Protein AF-A0A821U4R0-F1 (afdb_monomer_lite)

Structure (mmCIF, N/CA/C/O backbone):
data_AF-A0A821U4R0-F1
#
_entry.id   AF-A0A821U4R0-F1
#
loop_
_atom_site.group_PDB
_atom_site.id
_atom_site.type_symbol
_atom_site.label_atom_id
_atom_site.label_alt_id
_atom_site.label_comp_id
_atom_site.label_asym_id
_atom_site.label_entity_id
_atom_site.label_seq_id
_atom_site.pdbx_PDB_ins_code
_atom_site.Cartn_x
_atom_site.Cartn_y
_atom_site.Cartn_z
_atom_site.occupancy
_atom_site.B_iso_or_equiv
_atom_site.auth_seq_id
_atom_site.auth_comp_id
_atom_site.auth_asym_id
_atom_site.auth_atom_id
_atom_site.pdbx_PDB_model_num
ATOM 1 N N . MET A 1 1 ? -0.093 18.524 -0.161 1.00 27.97 1 MET A N 1
ATOM 2 C CA . MET A 1 1 ? 1.389 18.577 -0.255 1.00 27.97 1 MET A CA 1
ATOM 3 C C . MET A 1 1 ? 2.030 18.134 1.080 1.00 27.97 1 MET A C 1
ATOM 5 O O . MET A 1 1 ? 2.666 18.945 1.733 1.00 27.97 1 MET A O 1
ATOM 9 N N . TRP A 1 2 ? 1.788 16.899 1.564 1.00 23.83 2 TRP A N 1
ATOM 10 C CA . TRP A 1 2 ? 1.791 16.622 3.026 1.00 23.83 2 TRP A CA 1
ATOM 11 C C . TRP A 1 2 ? 2.506 15.341 3.538 1.00 23.83 2 TRP A C 1
ATOM 13 O O . TRP A 1 2 ? 2.256 14.947 4.667 1.00 23.83 2 TRP A O 1
ATOM 23 N N . CYS A 1 3 ? 3.444 14.715 2.808 1.00 27.73 3 CYS A N 1
ATOM 24 C CA . CYS A 1 3 ? 4.262 13.619 3.398 1.00 27.73 3 CYS A CA 1
ATOM 25 C C . CYS A 1 3 ? 5.789 13.731 3.212 1.00 27.73 3 CYS A C 1
ATOM 27 O O . CYS A 1 3 ? 6.510 12.879 3.703 1.00 27.73 3 CYS A O 1
ATOM 29 N N . ILE A 1 4 ? 6.304 14.790 2.572 1.00 31.86 4 ILE A N 1
ATOM 30 C CA . ILE A 1 4 ? 7.760 15.081 2.546 1.00 31.86 4 ILE A CA 1
ATOM 31 C C . ILE A 1 4 ? 8.076 16.409 3.264 1.00 31.86 4 ILE A C 1
ATOM 33 O O . ILE A 1 4 ? 9.134 16.551 3.866 1.00 31.86 4 ILE A O 1
ATOM 37 N N . ALA A 1 5 ? 7.123 17.350 3.324 1.00 27.89 5 ALA A N 1
ATOM 38 C CA . ALA A 1 5 ? 7.274 18.586 4.098 1.00 27.89 5 ALA A CA 1
ATOM 39 C C . ALA A 1 5 ? 7.180 18.379 5.625 1.00 27.89 5 ALA A C 1
ATOM 41 O O . ALA A 1 5 ? 7.797 19.136 6.369 1.00 27.89 5 ALA A O 1
ATOM 42 N N . ALA A 1 6 ? 6.487 17.333 6.097 1.00 31.88 6 ALA A N 1
ATOM 43 C CA . ALA A 1 6 ? 6.317 17.067 7.531 1.00 31.88 6 ALA A CA 1
ATOM 44 C C . ALA A 1 6 ? 7.640 16.736 8.252 1.00 31.88 6 ALA A C 1
ATOM 46 O O . ALA A 1 6 ? 7.778 17.054 9.427 1.00 31.88 6 ALA A O 1
ATOM 47 N N . ASN A 1 7 ? 8.645 16.199 7.545 1.00 35.38 7 ASN A N 1
ATOM 48 C CA . ASN A 1 7 ? 9.973 15.976 8.129 1.00 35.38 7 ASN A CA 1
ATOM 49 C C . ASN A 1 7 ? 10.820 17.254 8.229 1.00 35.38 7 ASN A C 1
ATOM 51 O O . ASN A 1 7 ? 11.727 17.299 9.047 1.00 35.38 7 ASN A O 1
ATOM 55 N N . ARG A 1 8 ? 10.529 18.314 7.461 1.00 28.69 8 ARG A N 1
ATOM 56 C CA . ARG A 1 8 ? 11.249 19.598 7.573 1.00 28.69 8 ARG A CA 1
ATOM 57 C C . ARG A 1 8 ? 10.547 20.604 8.483 1.00 28.69 8 ARG A C 1
ATOM 59 O O . ARG A 1 8 ? 11.231 21.330 9.196 1.00 28.69 8 ARG A O 1
ATOM 66 N N . SER A 1 9 ? 9.213 20.649 8.490 1.00 31.11 9 SER A N 1
ATOM 67 C CA . SER A 1 9 ? 8.454 21.651 9.254 1.00 31.11 9 SER A CA 1
ATOM 68 C C . SER A 1 9 ? 8.270 21.302 10.733 1.00 31.11 9 SER A C 1
ATOM 70 O O . SER A 1 9 ? 8.152 22.204 11.551 1.00 31.11 9 SER A O 1
ATOM 72 N N . VAL A 1 10 ? 8.256 20.016 11.102 1.00 33.75 10 VAL A N 1
ATOM 73 C CA . VAL A 1 10 ? 8.142 19.606 12.516 1.00 33.75 10 VAL A CA 1
ATOM 74 C C . VAL A 1 10 ? 9.463 19.823 13.260 1.00 33.75 10 VAL A C 1
ATOM 76 O O . VAL A 1 10 ? 9.441 20.276 14.399 1.00 33.75 10 VAL A O 1
ATOM 79 N N . LEU A 1 11 ? 10.607 19.606 12.600 1.00 30.86 11 LEU A N 1
ATOM 80 C CA . LEU A 1 11 ? 11.927 19.901 13.171 1.00 30.86 11 LEU A CA 1
ATOM 81 C C . LEU A 1 11 ? 12.181 21.411 13.313 1.00 30.86 11 LEU A C 1
ATOM 83 O O . LEU A 1 11 ? 12.720 21.838 14.322 1.00 30.86 11 LEU A O 1
ATOM 87 N N . THR A 1 12 ? 11.711 22.239 12.374 1.00 31.64 12 THR A N 1
ATOM 88 C CA . THR A 1 12 ? 11.833 23.708 12.495 1.00 31.64 12 THR A CA 1
ATOM 89 C C . THR A 1 12 ? 10.820 24.338 13.456 1.00 31.64 12 THR A C 1
ATOM 91 O O . THR A 1 12 ? 11.101 25.395 14.012 1.00 31.64 12 THR A O 1
ATOM 94 N N . ALA A 1 13 ? 9.668 23.703 13.702 1.00 30.75 13 ALA A N 1
ATOM 95 C CA . ALA A 1 13 ? 8.686 24.179 14.683 1.00 30.75 13 ALA A CA 1
ATOM 96 C C . ALA A 1 13 ? 9.021 23.781 16.135 1.00 30.75 13 ALA A C 1
ATOM 98 O O . ALA A 1 13 ? 8.555 24.442 17.061 1.00 30.75 13 ALA A O 1
ATOM 99 N N . LEU A 1 14 ? 9.836 22.739 16.341 1.00 31.73 14 LEU A N 1
ATOM 100 C CA . LEU A 1 14 ? 10.369 22.364 17.659 1.00 31.73 14 LEU A CA 1
ATOM 101 C C . LEU A 1 14 ? 11.577 23.218 18.085 1.00 31.73 14 LEU A C 1
ATOM 103 O O . LEU A 1 14 ? 11.810 23.360 19.279 1.00 31.73 14 LEU A O 1
ATOM 107 N N . ASP A 1 15 ? 12.274 23.851 17.137 1.00 33.28 15 ASP A N 1
ATOM 108 C CA . ASP A 1 15 ? 13.405 24.756 17.408 1.00 33.28 15 ASP A CA 1
ATOM 109 C C . ASP A 1 15 ? 12.993 26.203 17.749 1.00 33.28 15 ASP A C 1
ATOM 111 O O . ASP A 1 15 ? 13.838 27.014 18.126 1.00 33.28 15 ASP A O 1
ATOM 115 N N . GLN A 1 16 ? 11.710 26.567 17.625 1.00 34.09 16 GLN A N 1
ATOM 116 C CA . GLN A 1 16 ? 11.272 27.968 17.750 1.00 34.09 16 GLN A CA 1
ATOM 117 C C . GLN A 1 16 ? 10.480 28.322 19.011 1.00 34.09 16 GLN A C 1
ATOM 119 O O . GLN A 1 16 ? 10.033 29.459 19.118 1.00 34.09 16 GLN A O 1
ATOM 124 N N . ASN A 1 17 ? 10.330 27.433 19.994 1.00 38.03 17 ASN A N 1
ATOM 125 C CA . ASN A 1 17 ? 9.672 27.808 21.250 1.00 38.03 17 ASN A CA 1
ATOM 126 C C . ASN A 1 17 ? 10.192 27.016 22.452 1.00 38.03 17 ASN A C 1
ATOM 128 O O . ASN A 1 17 ? 9.530 26.098 22.913 1.00 38.03 17 ASN A O 1
ATOM 132 N N . THR A 1 18 ? 11.334 27.441 22.994 1.00 30.92 18 THR A N 1
ATOM 133 C CA . THR A 1 18 ? 11.578 27.492 24.447 1.00 30.92 18 THR A CA 1
ATOM 134 C C . THR A 1 18 ? 12.843 28.305 24.703 1.00 30.92 18 THR A C 1
ATOM 136 O O . THR A 1 18 ? 13.957 27.818 24.549 1.00 30.92 18 THR A O 1
ATOM 139 N N . THR A 1 19 ? 12.682 29.558 25.116 1.00 35.16 19 THR A N 1
ATOM 140 C CA . THR A 1 19 ? 13.719 30.294 25.844 1.00 35.16 19 THR A CA 1
ATOM 141 C C . THR A 1 19 ? 13.865 29.680 27.237 1.00 35.16 19 THR A C 1
ATOM 143 O O . THR A 1 19 ? 13.024 29.925 28.100 1.00 35.16 19 THR A O 1
ATOM 146 N N . LEU A 1 20 ? 14.915 28.887 27.452 1.00 30.55 20 LEU A N 1
ATOM 147 C CA . LEU A 1 20 ? 15.422 28.457 28.762 1.00 30.55 20 LEU A CA 1
ATOM 148 C C . LEU A 1 20 ? 16.967 28.542 28.744 1.00 30.55 20 LEU A C 1
ATOM 150 O O . LEU A 1 20 ? 17.551 28.539 27.661 1.00 30.55 20 LEU A O 1
ATOM 154 N N . PRO A 1 21 ? 17.617 28.736 29.907 1.00 29.64 21 PRO A N 1
ATOM 155 C CA . PRO A 1 21 ? 18.818 29.553 30.030 1.00 29.64 21 PRO A CA 1
ATOM 156 C C . PRO A 1 21 ? 20.121 28.860 29.628 1.00 29.64 21 PRO A C 1
ATOM 158 O O . PRO A 1 21 ? 20.287 27.651 29.762 1.00 29.64 21 PRO A O 1
ATOM 161 N N . ASP A 1 22 ? 21.056 29.709 29.202 1.00 32.31 22 ASP A N 1
ATOM 162 C CA . ASP A 1 22 ? 22.433 29.430 28.812 1.00 32.31 22 ASP A CA 1
ATOM 163 C C . ASP A 1 22 ? 23.228 28.679 29.888 1.00 32.31 22 ASP A C 1
ATOM 165 O O . ASP A 1 22 ? 23.869 29.303 30.721 1.00 32.31 22 ASP A O 1
ATOM 169 N N . HIS A 1 23 ? 23.270 27.352 29.837 1.00 31.41 23 HIS A N 1
ATOM 170 C CA . HIS A 1 23 ? 24.444 26.584 30.251 1.00 31.41 23 HIS A CA 1
ATOM 171 C C . HIS A 1 23 ? 24.405 25.225 29.549 1.00 31.41 23 HIS A C 1
ATOM 173 O O . HIS A 1 23 ? 23.591 24.386 29.898 1.00 31.41 23 HIS A O 1
ATOM 179 N N . GLU A 1 24 ? 25.294 25.079 28.556 1.00 29.94 24 GLU A N 1
ATOM 180 C CA . GLU A 1 24 ? 25.674 23.877 27.775 1.00 29.94 24 GLU A CA 1
ATOM 181 C C . GLU A 1 24 ? 25.579 24.083 26.250 1.00 29.94 24 GLU A C 1
ATOM 183 O O . GLU A 1 24 ? 24.975 23.314 25.507 1.00 29.94 24 GLU A O 1
ATOM 188 N N . ARG A 1 25 ? 26.273 25.110 25.733 1.00 29.91 25 ARG A N 1
ATOM 189 C CA . ARG A 1 25 ? 26.724 25.102 24.331 1.00 29.91 25 ARG A CA 1
ATOM 190 C C . ARG A 1 25 ? 27.924 24.161 24.200 1.00 29.91 25 ARG A C 1
ATOM 192 O O . ARG A 1 25 ? 29.070 24.592 24.292 1.00 29.91 25 ARG A O 1
ATOM 199 N N . SER A 1 26 ? 27.654 22.878 23.981 1.00 29.73 26 SER A N 1
ATOM 200 C CA . SER A 1 26 ? 28.611 21.951 23.372 1.00 29.73 26 SER A CA 1
ATOM 201 C C . SER A 1 26 ? 28.404 21.971 21.855 1.00 29.73 26 SER A C 1
ATOM 203 O O . SER A 1 26 ? 27.305 21.729 21.363 1.00 29.73 26 SER A O 1
ATOM 205 N N . ASN A 1 27 ? 29.461 22.321 21.126 1.00 29.89 27 ASN A N 1
ATOM 206 C CA . ASN A 1 27 ? 29.496 22.505 19.677 1.00 29.89 27 ASN A CA 1
ATOM 207 C C . ASN A 1 27 ? 28.887 21.328 18.893 1.00 29.89 27 ASN A C 1
ATOM 209 O O . ASN A 1 27 ? 29.427 20.225 18.900 1.00 29.89 27 ASN A O 1
ATOM 213 N N . CYS A 1 28 ? 27.839 21.600 18.116 1.00 24.67 28 CYS A N 1
ATOM 214 C CA . CYS A 1 28 ? 27.432 20.787 16.971 1.00 24.67 28 CYS A CA 1
ATOM 215 C C . CYS A 1 28 ? 27.221 21.714 15.771 1.00 24.67 28 CYS A C 1
ATOM 217 O O . CYS A 1 28 ? 26.110 22.120 15.446 1.00 24.67 28 CYS A O 1
ATOM 219 N N . THR A 1 29 ? 28.315 22.090 15.112 1.00 26.91 29 THR A N 1
ATOM 220 C CA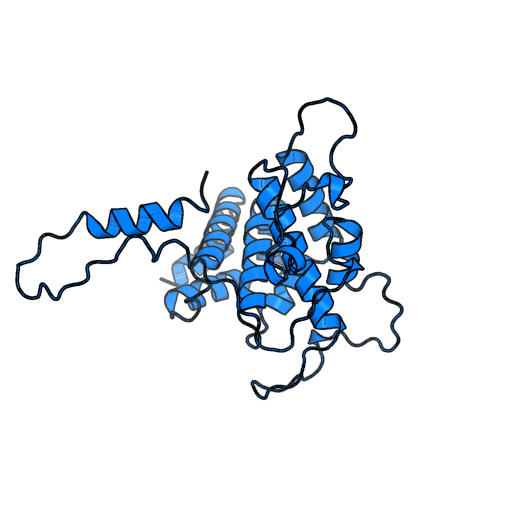 . THR A 1 29 ? 28.256 22.617 13.747 1.00 26.91 29 THR A CA 1
ATOM 221 C C . THR A 1 29 ? 28.014 21.442 12.804 1.00 26.91 29 THR A C 1
ATOM 223 O O . THR A 1 29 ? 28.964 20.785 12.382 1.00 26.91 29 THR A O 1
ATOM 226 N N . ALA A 1 30 ? 26.747 21.158 12.499 1.00 27.94 30 ALA A N 1
ATOM 227 C CA . ALA A 1 30 ? 26.387 20.273 11.400 1.00 27.94 30 ALA A CA 1
ATOM 228 C C . ALA A 1 30 ? 26.778 20.966 10.087 1.00 27.94 30 ALA A C 1
ATOM 230 O O . ALA A 1 30 ? 26.160 21.943 9.660 1.00 27.94 30 ALA A O 1
ATOM 231 N N . THR A 1 31 ? 27.869 20.509 9.477 1.00 24.55 31 THR A N 1
ATOM 232 C CA . THR A 1 31 ? 28.236 20.900 8.118 1.00 24.55 31 THR A CA 1
ATOM 233 C C . THR A 1 31 ? 27.177 20.393 7.146 1.00 24.55 31 THR A C 1
ATOM 235 O O . THR A 1 31 ? 26.660 19.291 7.298 1.00 24.55 31 THR A O 1
ATOM 238 N N . THR A 1 32 ? 26.894 21.179 6.113 1.00 29.56 32 THR A N 1
ATOM 239 C CA . THR A 1 32 ? 25.928 20.973 5.017 1.00 29.56 32 THR A CA 1
ATOM 240 C C . THR A 1 32 ? 26.040 19.655 4.226 1.00 29.56 32 THR A C 1
ATOM 242 O O . THR A 1 32 ? 25.299 19.467 3.267 1.00 29.56 32 THR A O 1
ATOM 245 N N . ASN A 1 33 ? 26.903 18.724 4.638 1.00 26.83 33 ASN A N 1
ATOM 246 C CA . ASN A 1 33 ? 27.105 17.410 4.027 1.00 26.83 33 ASN A CA 1
ATOM 247 C C . ASN A 1 33 ? 26.229 16.291 4.630 1.00 26.83 33 ASN A C 1
ATOM 249 O O . ASN A 1 33 ? 26.243 15.178 4.113 1.00 26.83 33 ASN A O 1
ATOM 253 N N . ASP A 1 34 ? 25.443 16.557 5.680 1.00 28.88 34 ASP A N 1
ATOM 254 C CA . ASP A 1 34 ? 24.590 15.536 6.322 1.00 28.88 34 ASP A CA 1
ATOM 255 C C . ASP A 1 34 ? 23.180 15.400 5.704 1.00 28.88 34 ASP A C 1
ATOM 257 O O . ASP A 1 34 ? 22.358 14.625 6.185 1.00 28.88 34 ASP A O 1
ATOM 261 N N . ILE A 1 35 ? 22.890 16.116 4.608 1.00 31.53 35 ILE A N 1
ATOM 262 C CA . ILE A 1 35 ? 21.579 16.093 3.923 1.00 31.53 35 ILE A CA 1
ATOM 263 C C . ILE A 1 35 ? 21.491 14.987 2.846 1.00 31.53 35 ILE A C 1
ATOM 265 O O . ILE A 1 35 ? 20.388 14.599 2.466 1.00 31.53 35 ILE A O 1
ATOM 269 N N . ASP A 1 36 ? 22.618 14.409 2.416 1.00 29.88 36 ASP A N 1
ATOM 270 C CA . ASP A 1 36 ? 22.658 13.336 1.401 1.00 29.88 36 ASP A CA 1
ATOM 271 C C . ASP A 1 36 ? 22.508 11.915 1.968 1.00 29.88 36 ASP A C 1
ATOM 273 O O . ASP A 1 36 ? 22.463 10.936 1.223 1.00 29.88 36 ASP A O 1
ATOM 277 N N . LYS A 1 37 ? 22.358 11.776 3.286 1.00 29.78 37 LYS A N 1
ATOM 278 C CA . LYS A 1 37 ? 21.992 10.507 3.919 1.00 29.78 37 LYS A CA 1
ATOM 279 C C . LYS A 1 37 ? 20.484 10.469 4.143 1.00 29.78 37 LYS A C 1
ATOM 281 O O . LYS A 1 37 ? 20.010 10.465 5.273 1.00 29.78 37 LYS A O 1
ATOM 286 N N . MET A 1 38 ? 19.703 10.397 3.062 1.00 28.39 38 MET A N 1
ATOM 287 C CA . MET A 1 38 ? 18.530 9.529 3.180 1.00 28.39 38 MET A CA 1
ATOM 288 C C . MET A 1 38 ? 19.096 8.168 3.558 1.00 28.39 38 MET A C 1
ATOM 290 O O . MET A 1 38 ? 19.995 7.698 2.863 1.00 28.39 38 MET A O 1
ATOM 294 N N . ASP A 1 39 ? 18.631 7.586 4.660 1.00 30.83 39 ASP A N 1
ATOM 295 C CA . ASP A 1 39 ? 18.888 6.190 4.987 1.00 30.83 39 ASP A CA 1
ATOM 296 C C . ASP A 1 39 ? 18.430 5.351 3.788 1.00 30.83 39 ASP A C 1
ATOM 298 O O . ASP A 1 39 ? 17.272 4.945 3.671 1.00 30.83 39 ASP A O 1
ATOM 302 N N . ILE A 1 40 ? 19.341 5.157 2.829 1.00 34.56 40 ILE A N 1
ATOM 303 C CA . ILE A 1 40 ? 19.265 4.108 1.834 1.00 34.56 40 ILE A CA 1
ATOM 304 C C . ILE A 1 40 ? 19.069 2.888 2.703 1.00 34.56 40 ILE A C 1
ATOM 306 O O . ILE A 1 40 ? 19.936 2.585 3.523 1.00 34.56 40 ILE A O 1
ATOM 310 N N . ILE A 1 41 ? 17.905 2.254 2.589 1.00 35.72 41 ILE A N 1
ATOM 311 C CA . ILE A 1 41 ? 17.642 0.991 3.257 1.00 35.72 41 ILE A CA 1
ATOM 312 C C . ILE A 1 41 ? 18.763 0.061 2.786 1.00 35.72 41 ILE A C 1
ATOM 314 O O . ILE A 1 41 ? 18.712 -0.469 1.678 1.00 35.72 41 ILE A O 1
ATOM 318 N N . GLN A 1 42 ? 19.829 -0.064 3.580 1.00 33.06 42 GLN A N 1
ATOM 319 C CA . GLN A 1 42 ? 20.886 -1.027 3.347 1.00 33.06 42 GLN A CA 1
ATOM 320 C C . GLN A 1 42 ? 20.262 -2.354 3.728 1.00 33.06 42 GLN A C 1
ATOM 322 O O . GLN A 1 42 ? 20.259 -2.769 4.886 1.00 33.06 42 GLN A O 1
ATOM 327 N N . PHE A 1 43 ? 19.616 -2.973 2.745 1.00 44.50 43 PHE A N 1
ATOM 328 C CA . PHE A 1 43 ? 19.151 -4.332 2.879 1.00 44.50 43 PHE A CA 1
ATOM 329 C C . PHE A 1 43 ? 20.393 -5.188 3.122 1.00 44.50 43 PHE A C 1
ATOM 331 O O . PHE A 1 43 ? 21.238 -5.312 2.237 1.00 44.50 43 PHE A O 1
ATOM 338 N N . ALA A 1 44 ? 20.533 -5.701 4.347 1.00 39.28 44 ALA A N 1
ATOM 339 C CA . ALA A 1 44 ? 21.616 -6.601 4.718 1.00 39.28 44 ALA A CA 1
ATOM 340 C C . ALA A 1 44 ? 21.740 -7.740 3.691 1.00 39.28 44 ALA A C 1
ATOM 342 O O . ALA A 1 44 ? 20.733 -8.160 3.109 1.00 39.28 44 ALA A O 1
ATOM 343 N N . ASP A 1 45 ? 22.972 -8.210 3.479 1.00 41.78 45 ASP A N 1
ATOM 344 C CA . ASP A 1 45 ? 23.349 -9.265 2.534 1.00 41.78 45 ASP A CA 1
ATOM 345 C C . ASP A 1 45 ? 22.275 -10.367 2.441 1.00 41.78 45 ASP A C 1
ATOM 347 O O . ASP A 1 45 ? 22.066 -11.137 3.378 1.00 41.78 45 ASP A O 1
ATOM 351 N N . GLY A 1 46 ? 21.539 -10.414 1.322 1.00 49.91 46 GLY A N 1
ATOM 352 C CA . GLY A 1 46 ? 20.492 -11.422 1.098 1.00 49.91 46 GLY A CA 1
ATOM 353 C C . GLY A 1 46 ? 19.220 -10.946 0.395 1.00 49.91 46 GLY A C 1
ATOM 354 O O . GLY A 1 46 ? 18.394 -11.779 0.023 1.00 49.91 46 GLY A O 1
ATOM 355 N N . TRP A 1 47 ? 19.046 -9.643 0.166 1.00 61.69 47 TRP A N 1
ATOM 356 C CA . TRP A 1 47 ? 17.915 -9.131 -0.614 1.00 61.69 47 TRP A CA 1
ATOM 357 C C . TRP A 1 47 ? 18.298 -8.973 -2.078 1.00 61.69 47 TRP A C 1
ATOM 359 O O . TRP A 1 47 ? 19.123 -8.138 -2.443 1.00 61.69 47 TRP A O 1
ATOM 369 N N . TYR A 1 48 ? 17.681 -9.778 -2.929 1.00 71.50 48 TYR A N 1
ATOM 370 C CA . TYR A 1 48 ? 17.850 -9.729 -4.372 1.00 71.50 48 TYR A CA 1
ATOM 371 C C . TYR A 1 48 ? 16.543 -9.266 -5.007 1.00 71.50 48 TYR A C 1
ATOM 373 O O . TYR A 1 48 ? 15.468 -9.743 -4.643 1.00 71.50 48 TYR A O 1
ATOM 381 N N . SER A 1 49 ? 16.649 -8.315 -5.933 1.00 81.44 49 SER A N 1
ATOM 382 C CA . SER A 1 49 ? 15.524 -7.916 -6.772 1.00 81.44 49 SER A CA 1
ATOM 383 C C . SER A 1 49 ? 15.306 -8.917 -7.898 1.00 81.44 49 SER A C 1
ATOM 385 O O . SER A 1 49 ? 16.256 -9.481 -8.454 1.00 81.44 49 SER A O 1
ATOM 387 N N . TYR A 1 50 ? 14.050 -9.103 -8.283 1.00 85.06 50 TYR A N 1
ATOM 388 C CA . TYR A 1 50 ? 13.691 -9.970 -9.394 1.00 85.06 50 TYR A CA 1
ATOM 389 C C . TYR A 1 50 ? 13.525 -9.145 -10.677 1.00 85.06 50 TYR A C 1
ATOM 391 O O . TYR A 1 50 ? 12.786 -8.160 -10.689 1.00 85.06 50 TYR A O 1
ATOM 399 N N . PRO A 1 51 ? 14.189 -9.512 -11.793 1.00 86.94 51 PRO A N 1
ATOM 400 C CA . PRO A 1 51 ? 14.092 -8.758 -13.044 1.00 86.94 51 PRO A CA 1
ATOM 401 C C . PRO A 1 51 ? 12.669 -8.554 -13.555 1.00 86.94 51 PRO A C 1
ATOM 403 O O . PRO A 1 51 ? 12.378 -7.497 -14.104 1.00 86.94 51 PRO A O 1
ATOM 406 N N . ASP A 1 52 ? 11.797 -9.536 -13.354 1.00 88.81 52 ASP A N 1
ATOM 407 C CA . ASP A 1 52 ? 10.402 -9.482 -13.775 1.00 88.81 52 ASP A CA 1
ATOM 408 C C . ASP A 1 52 ? 9.524 -8.616 -12.859 1.00 88.81 52 ASP A C 1
ATOM 410 O O . ASP A 1 52 ? 8.478 -8.147 -13.294 1.00 88.81 52 ASP A O 1
ATOM 414 N N . LEU A 1 53 ? 9.959 -8.348 -11.623 1.00 91.12 53 LEU A N 1
ATOM 415 C CA . LEU A 1 53 ? 9.261 -7.463 -10.686 1.00 91.12 53 LEU A CA 1
ATOM 416 C C . LEU A 1 53 ? 9.761 -6.016 -10.730 1.00 91.12 53 LEU A C 1
ATOM 418 O O . LEU A 1 53 ? 9.151 -5.157 -10.101 1.00 91.12 53 LEU A O 1
ATOM 422 N N . ASN A 1 54 ? 10.790 -5.712 -11.525 1.00 93.31 54 ASN A N 1
ATOM 423 C CA . ASN A 1 54 ? 11.274 -4.352 -11.778 1.00 93.31 54 ASN A CA 1
ATOM 424 C C . ASN A 1 54 ? 10.328 -3.563 -12.710 1.00 93.31 54 ASN A C 1
ATOM 426 O O . ASN A 1 54 ? 10.674 -3.195 -13.837 1.00 93.31 54 ASN A O 1
ATOM 430 N N . THR A 1 55 ? 9.094 -3.365 -12.257 1.00 95.19 55 THR A N 1
ATOM 431 C CA . THR A 1 55 ? 7.974 -2.851 -13.046 1.00 95.19 55 THR A CA 1
ATOM 432 C C . THR A 1 55 ?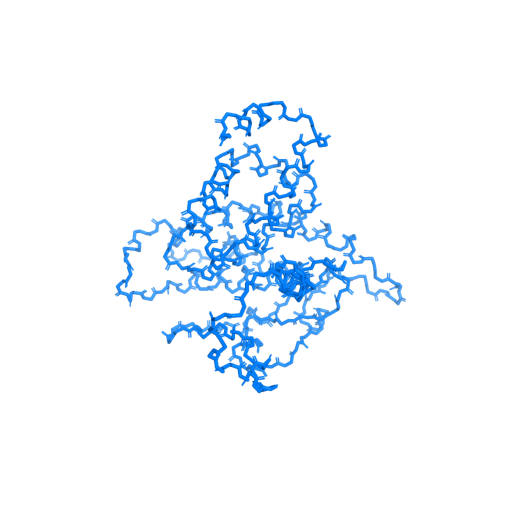 6.935 -2.174 -12.147 1.00 95.19 55 THR A C 1
ATOM 434 O O . THR A 1 55 ? 6.912 -2.365 -10.931 1.00 95.19 55 THR A O 1
ATOM 437 N N . PHE A 1 56 ? 6.053 -1.393 -12.768 1.00 97.00 56 PHE A N 1
ATOM 438 C CA . PHE A 1 56 ? 4.806 -0.894 -12.198 1.00 97.00 56 PHE A CA 1
ATOM 439 C C . PHE A 1 56 ? 3.565 -1.528 -12.854 1.00 97.00 56 PHE A C 1
ATOM 441 O O . PHE A 1 56 ? 2.471 -0.976 -12.744 1.00 97.00 56 PHE A O 1
ATOM 448 N N . ASP A 1 57 ? 3.703 -2.681 -13.518 1.00 96.31 57 ASP A N 1
ATOM 449 C CA . ASP A 1 57 ? 2.563 -3.507 -13.930 1.00 96.31 57 ASP A CA 1
ATOM 450 C C . ASP A 1 57 ? 1.780 -3.952 -12.687 1.00 96.31 57 ASP A C 1
ATOM 452 O O . ASP A 1 57 ? 2.133 -4.905 -11.988 1.00 96.31 57 ASP A O 1
ATOM 456 N N . SER A 1 58 ? 0.705 -3.226 -12.382 1.00 95.94 58 SER A N 1
ATOM 457 C CA . SER A 1 58 ? -0.066 -3.461 -11.166 1.00 95.94 58 SER A CA 1
ATOM 458 C C . SER A 1 58 ? -0.708 -4.843 -11.133 1.00 95.94 58 SER A C 1
ATOM 460 O O . SER A 1 58 ? -0.918 -5.366 -10.044 1.00 95.94 58 SER A O 1
ATOM 462 N N . ASP A 1 59 ? -1.016 -5.441 -12.285 1.00 95.38 59 ASP A N 1
ATOM 463 C CA . ASP A 1 59 ? -1.692 -6.736 -12.328 1.00 95.38 59 ASP A CA 1
ATOM 464 C C . ASP A 1 59 ? -0.696 -7.857 -11.997 1.00 95.38 59 ASP A C 1
ATOM 466 O O . ASP A 1 59 ? -1.004 -8.732 -11.182 1.00 95.38 59 ASP A O 1
ATOM 470 N N . LEU A 1 60 ? 0.534 -7.771 -12.520 1.00 94.38 60 LEU A N 1
ATOM 471 C CA . LEU A 1 60 ? 1.636 -8.659 -12.135 1.00 94.38 60 LEU A CA 1
ATOM 472 C C . LEU A 1 60 ? 1.996 -8.516 -10.651 1.00 94.38 60 LEU A C 1
ATOM 474 O O . LEU A 1 60 ? 2.165 -9.521 -9.951 1.00 94.38 60 LEU A O 1
ATOM 478 N N . LEU A 1 61 ? 2.109 -7.282 -10.153 1.00 95.50 61 LEU A N 1
ATOM 479 C CA . LEU A 1 61 ? 2.464 -7.035 -8.755 1.00 95.50 61 LEU A CA 1
ATOM 480 C C . LEU A 1 61 ? 1.365 -7.534 -7.806 1.00 95.50 61 LEU A C 1
ATOM 482 O O . LEU A 1 61 ? 1.666 -8.177 -6.801 1.00 95.50 61 LEU A O 1
ATOM 486 N N . LEU A 1 62 ? 0.088 -7.316 -8.137 1.00 95.38 62 LEU A N 1
ATOM 487 C CA . LEU A 1 62 ? -1.039 -7.844 -7.363 1.00 95.38 62 LEU A CA 1
ATOM 488 C C . LEU A 1 62 ? -1.087 -9.372 -7.393 1.00 95.38 62 LEU A C 1
ATOM 490 O O . LEU A 1 62 ? -1.292 -9.995 -6.348 1.00 95.38 62 LEU A O 1
ATOM 494 N N . ALA A 1 63 ? -0.876 -9.988 -8.557 1.00 91.81 63 ALA A N 1
ATOM 495 C CA . ALA A 1 63 ? -0.812 -11.441 -8.685 1.00 91.81 63 ALA A CA 1
ATOM 496 C C . ALA A 1 63 ? 0.329 -12.026 -7.843 1.00 91.81 63 ALA A C 1
ATOM 498 O O . ALA A 1 63 ? 0.123 -12.998 -7.118 1.00 91.81 63 ALA A O 1
ATOM 499 N N . THR A 1 64 ? 1.498 -11.382 -7.857 1.00 91.38 64 THR A N 1
ATOM 500 C CA . THR A 1 64 ? 2.660 -11.779 -7.052 1.00 91.38 64 THR A CA 1
ATOM 501 C C . THR A 1 64 ? 2.388 -11.627 -5.558 1.00 91.38 64 THR A C 1
ATOM 503 O O . THR A 1 64 ? 2.623 -12.563 -4.798 1.00 91.38 64 THR A O 1
ATOM 506 N N . LEU A 1 65 ? 1.835 -10.489 -5.127 1.00 91.31 65 LEU A N 1
ATOM 507 C CA . LEU A 1 65 ? 1.512 -10.232 -3.722 1.00 91.31 65 LEU A CA 1
ATOM 508 C C . LEU A 1 65 ? 0.474 -11.229 -3.188 1.00 91.31 65 LEU A C 1
ATOM 510 O O . LEU A 1 65 ? 0.615 -11.738 -2.080 1.00 91.31 65 LEU A O 1
ATOM 514 N N . THR A 1 66 ? -0.546 -11.547 -3.984 1.00 88.62 66 THR A N 1
ATOM 515 C CA . THR A 1 66 ? -1.647 -12.448 -3.593 1.00 88.62 66 THR A CA 1
ATOM 516 C C . THR A 1 66 ? -1.398 -13.919 -3.928 1.00 88.62 66 THR A C 1
ATOM 518 O O . THR A 1 66 ? -2.243 -14.761 -3.629 1.00 88.62 66 THR A O 1
ATOM 521 N N . LEU A 1 67 ? -0.253 -14.239 -4.542 1.00 82.94 67 LEU A N 1
ATOM 522 C CA . LEU A 1 67 ? 0.094 -15.566 -5.066 1.00 82.94 67 LEU A CA 1
ATOM 523 C C . LEU A 1 67 ? -0.932 -16.127 -6.071 1.00 82.94 67 LEU A C 1
ATOM 525 O O . LEU A 1 67 ? -1.011 -17.340 -6.280 1.00 82.94 67 LEU A O 1
ATOM 529 N N . ARG A 1 68 ? -1.724 -15.266 -6.720 1.00 61.78 68 ARG A N 1
ATOM 530 C CA . ARG A 1 68 ? -2.655 -15.679 -7.777 1.00 61.78 68 ARG A CA 1
ATOM 531 C C . ARG A 1 68 ? -1.840 -16.070 -9.015 1.00 61.78 68 ARG A C 1
ATOM 533 O O . ARG A 1 68 ? -0.990 -15.312 -9.463 1.00 61.78 68 ARG A O 1
ATOM 540 N N . ASN A 1 69 ? -2.111 -17.253 -9.572 1.00 48.19 69 ASN A N 1
ATOM 541 C CA . ASN A 1 69 ? -1.464 -17.831 -10.767 1.00 48.19 69 ASN A CA 1
ATOM 542 C C . ASN A 1 69 ? -0.023 -18.356 -10.615 1.00 48.19 69 ASN A C 1
ATOM 544 O O . ASN A 1 69 ? 0.550 -18.829 -11.598 1.00 48.19 69 ASN A O 1
ATOM 548 N N . ILE A 1 70 ? 0.556 -18.375 -9.411 1.00 50.31 70 ILE A N 1
ATOM 549 C CA . ILE A 1 70 ? 1.804 -19.115 -9.178 1.00 50.31 70 ILE A CA 1
ATOM 550 C C . ILE A 1 70 ? 1.440 -20.601 -9.098 1.00 50.31 70 ILE A C 1
ATOM 552 O O . ILE A 1 70 ? 0.740 -21.010 -8.173 1.00 50.31 70 ILE A O 1
ATOM 556 N N . LYS A 1 71 ? 1.873 -21.415 -10.078 1.00 40.06 71 LYS A N 1
ATOM 557 C CA . LYS A 1 71 ? 1.684 -22.878 -10.036 1.00 40.06 71 LYS A CA 1
ATOM 558 C C . LYS A 1 71 ? 2.266 -23.393 -8.712 1.00 40.06 71 LYS A C 1
ATOM 560 O O . LYS A 1 71 ? 3.479 -23.292 -8.520 1.00 40.06 71 LYS A O 1
ATOM 565 N N . PRO A 1 72 ? 1.443 -23.923 -7.791 1.00 40.00 72 PRO A N 1
ATOM 566 C CA . PRO A 1 72 ? 1.918 -24.289 -6.472 1.00 40.00 72 PRO A CA 1
ATOM 567 C C . PRO A 1 72 ? 2.717 -25.583 -6.602 1.00 40.00 72 PRO A C 1
ATOM 569 O O . PRO A 1 72 ? 2.139 -26.661 -6.698 1.00 40.00 72 PRO A O 1
ATOM 572 N N . SER A 1 73 ? 4.049 -25.513 -6.589 1.00 38.28 73 SER A N 1
ATOM 573 C CA . SER A 1 73 ? 4.855 -26.728 -6.399 1.00 38.28 73 SER A CA 1
ATOM 574 C C . SER A 1 73 ? 4.811 -27.229 -4.949 1.00 38.28 73 SER A C 1
ATOM 576 O O . SER A 1 73 ? 5.264 -28.337 -4.684 1.00 38.28 73 SER A O 1
ATOM 578 N N . LYS A 1 74 ? 4.207 -26.463 -4.027 1.00 36.84 74 LYS A N 1
ATOM 579 C CA . LYS A 1 74 ? 3.632 -26.880 -2.737 1.00 36.84 74 LYS A CA 1
ATOM 580 C C . LYS A 1 74 ? 2.858 -25.691 -2.173 1.00 36.84 74 LYS A C 1
ATOM 582 O O . LYS A 1 74 ? 3.439 -24.640 -1.923 1.00 36.84 74 LYS A O 1
ATOM 587 N N . ALA A 1 75 ? 1.548 -25.839 -2.004 1.00 38.84 75 ALA A N 1
ATOM 588 C CA . ALA A 1 75 ? 0.711 -24.829 -1.372 1.00 38.84 75 ALA A CA 1
ATOM 589 C C . ALA A 1 75 ? 1.061 -24.731 0.118 1.00 38.84 75 ALA A C 1
ATOM 591 O O . ALA A 1 75 ? 0.547 -25.474 0.949 1.00 38.84 75 ALA A O 1
ATOM 592 N N . ILE A 1 76 ? 1.960 -23.812 0.447 1.00 42.19 76 ILE A N 1
ATOM 593 C CA . ILE A 1 76 ? 2.117 -23.283 1.792 1.00 42.19 76 ILE A CA 1
ATOM 594 C C . ILE A 1 76 ? 2.177 -21.772 1.606 1.00 42.19 76 ILE A C 1
ATOM 596 O O . ILE A 1 76 ? 3.028 -21.277 0.870 1.00 42.19 76 ILE A O 1
ATOM 600 N N . SER A 1 77 ? 1.257 -21.034 2.232 1.00 42.34 77 SER A N 1
ATOM 601 C CA . SER A 1 77 ? 1.453 -19.593 2.402 1.00 42.34 77 SER A CA 1
ATOM 602 C C . SER A 1 77 ? 2.824 -19.412 3.067 1.00 42.34 77 SER A C 1
ATOM 604 O O . SER A 1 77 ? 3.012 -19.966 4.154 1.00 42.34 77 SER A O 1
ATOM 606 N N . PRO A 1 78 ? 3.791 -18.698 2.463 1.00 48.25 78 PRO A N 1
ATOM 607 C CA . PRO A 1 78 ? 5.142 -18.588 3.019 1.00 48.25 78 PRO A CA 1
ATOM 608 C C . PRO A 1 78 ? 5.121 -18.078 4.462 1.00 48.25 78 PRO A C 1
ATOM 610 O O . PRO A 1 78 ? 5.897 -18.526 5.301 1.00 48.25 78 PRO A O 1
ATOM 613 N N . TRP A 1 79 ? 4.145 -17.224 4.774 1.00 45.66 79 TRP A N 1
ATOM 614 C CA . TRP A 1 79 ? 3.953 -16.609 6.083 1.00 45.66 79 TRP A CA 1
ATOM 615 C C . TRP A 1 79 ? 3.334 -17.550 7.131 1.00 45.66 79 TRP A C 1
ATOM 617 O O . TRP A 1 79 ? 3.447 -17.270 8.319 1.00 45.66 79 TRP A O 1
ATOM 627 N N . ASN A 1 80 ? 2.751 -18.689 6.722 1.00 41.03 80 ASN A N 1
ATOM 628 C CA . ASN A 1 80 ? 2.281 -19.757 7.622 1.00 41.03 80 ASN A CA 1
ATOM 629 C C . ASN A 1 80 ? 3.350 -20.811 7.944 1.00 41.03 80 ASN A C 1
ATOM 631 O O . ASN A 1 80 ? 3.091 -21.713 8.745 1.00 41.03 80 ASN A O 1
ATOM 635 N N . THR A 1 81 ? 4.551 -20.734 7.363 1.00 39.19 81 THR A N 1
ATOM 636 C CA . THR A 1 81 ? 5.650 -21.544 7.887 1.00 39.19 81 THR A CA 1
ATOM 637 C C . THR A 1 81 ? 6.161 -20.927 9.177 1.00 39.19 81 THR A C 1
ATOM 639 O O . THR A 1 81 ? 6.387 -19.721 9.265 1.00 39.19 81 THR A O 1
ATOM 642 N N . LYS A 1 82 ? 6.343 -21.776 10.192 1.00 37.84 82 LYS A N 1
ATOM 643 C CA . LYS A 1 82 ? 7.158 -21.514 11.381 1.00 37.84 82 LYS A CA 1
ATOM 644 C C . LYS A 1 82 ? 8.593 -21.150 10.955 1.00 37.84 82 LYS A C 1
ATOM 646 O O . LYS A 1 82 ? 9.512 -21.943 11.116 1.00 37.84 82 LYS A O 1
ATOM 651 N N . LEU A 1 83 ? 8.794 -19.965 10.390 1.00 37.69 83 LEU A N 1
ATOM 652 C CA . LEU A 1 83 ? 10.098 -19.341 10.209 1.00 37.69 83 LEU A CA 1
ATOM 653 C C . LEU A 1 83 ? 10.486 -18.792 11.580 1.00 37.69 83 LEU A C 1
ATOM 655 O O . LEU A 1 83 ? 10.266 -17.634 11.932 1.00 37.69 83 LEU A O 1
ATOM 659 N N . ALA A 1 84 ? 10.939 -19.705 12.425 1.00 33.91 84 ALA A N 1
ATOM 660 C CA . ALA A 1 84 ? 11.525 -19.335 13.685 1.00 33.91 84 ALA A CA 1
ATOM 661 C C . ALA A 1 84 ? 12.701 -18.378 13.422 1.00 33.91 84 ALA A C 1
ATOM 663 O O . ALA A 1 84 ? 13.640 -18.708 12.704 1.00 33.91 84 ALA A O 1
ATOM 664 N N . ASN A 1 85 ? 12.626 -17.252 14.123 1.00 39.22 85 ASN A N 1
ATOM 665 C CA . ASN A 1 85 ? 13.724 -16.547 14.767 1.00 39.22 85 ASN A CA 1
ATOM 666 C C . ASN A 1 85 ? 14.566 -15.476 14.033 1.00 39.22 85 ASN A C 1
ATOM 668 O O . ASN A 1 85 ? 14.753 -15.521 12.820 1.00 39.22 85 ASN A O 1
ATOM 672 N N . PRO A 1 86 ? 15.180 -14.567 14.831 1.00 38.19 86 PRO A N 1
ATOM 673 C CA . PRO A 1 86 ? 16.222 -13.600 14.449 1.00 38.19 86 PRO A CA 1
ATOM 674 C C . PRO A 1 86 ? 17.567 -14.231 14.017 1.00 38.19 86 PRO A C 1
ATOM 676 O O . PRO A 1 86 ? 18.604 -13.580 14.084 1.00 38.19 86 PRO A O 1
ATOM 679 N N . THR A 1 87 ? 17.595 -15.508 13.626 1.00 37.44 87 THR A N 1
ATOM 680 C CA . THR A 1 87 ? 18.811 -16.341 13.530 1.00 37.44 87 THR A CA 1
ATOM 681 C C . THR A 1 87 ? 19.357 -16.513 12.108 1.00 37.44 87 THR A C 1
ATOM 683 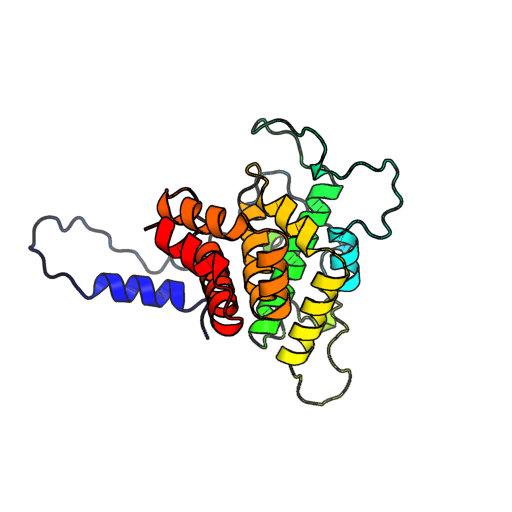O O . THR A 1 87 ? 19.998 -17.517 11.820 1.00 37.44 87 THR A O 1
ATOM 686 N N . GLY A 1 88 ? 19.119 -15.564 11.198 1.00 42.66 88 GLY A N 1
ATOM 687 C CA . GLY A 1 88 ? 19.789 -15.570 9.888 1.00 42.66 88 GLY A CA 1
ATOM 688 C C . GLY A 1 88 ? 19.360 -16.686 8.924 1.00 42.66 88 GLY A C 1
ATOM 689 O O . GLY A 1 88 ? 20.141 -17.069 8.057 1.00 42.66 88 GLY A O 1
ATOM 690 N N . LEU A 1 89 ? 18.135 -17.215 9.042 1.00 41.19 89 LEU A N 1
ATOM 691 C CA . LEU A 1 89 ? 17.560 -18.048 7.979 1.00 41.19 89 LEU A CA 1
ATOM 692 C C . LEU A 1 89 ? 17.050 -17.154 6.835 1.00 41.19 89 LEU A C 1
ATOM 694 O O . LEU A 1 89 ? 16.361 -16.167 7.108 1.00 41.19 89 LEU A O 1
ATOM 698 N N . PRO A 1 90 ? 17.354 -17.480 5.566 1.00 53.44 90 PRO A N 1
ATOM 699 C CA . PRO A 1 90 ? 16.943 -16.664 4.433 1.00 53.44 90 PRO A CA 1
ATOM 700 C C . PRO A 1 90 ? 15.421 -16.680 4.274 1.00 53.44 90 PRO A C 1
ATOM 702 O O . PRO A 1 90 ? 14.766 -17.714 4.440 1.00 53.44 90 PRO A O 1
ATOM 705 N N . LEU A 1 91 ? 14.858 -15.525 3.912 1.00 62.81 91 LEU A N 1
ATOM 706 C CA . LEU A 1 91 ? 13.479 -15.440 3.447 1.00 62.81 91 LEU A CA 1
ATOM 707 C C . LEU A 1 91 ? 13.277 -16.411 2.285 1.00 62.81 91 LEU A C 1
ATOM 709 O O . LEU A 1 91 ? 14.120 -16.514 1.393 1.00 62.81 91 LEU A O 1
ATOM 713 N N . THR A 1 92 ? 12.145 -17.118 2.281 1.00 72.19 92 THR A N 1
ATOM 714 C CA . THR A 1 92 ? 11.776 -17.918 1.106 1.00 72.19 92 THR A CA 1
ATOM 715 C C . THR A 1 92 ? 11.686 -17.008 -0.116 1.00 72.19 92 THR A C 1
ATOM 717 O O . THR A 1 92 ? 11.234 -15.869 0.005 1.00 72.19 92 THR A O 1
ATOM 720 N N . GLU A 1 93 ? 12.033 -17.532 -1.290 1.00 75.62 93 GLU A N 1
ATOM 721 C CA . GLU A 1 93 ? 11.908 -16.826 -2.571 1.00 75.62 93 GLU A CA 1
ATOM 722 C C . GLU A 1 93 ? 10.536 -16.141 -2.711 1.00 75.62 93 GLU A C 1
ATOM 724 O O . GLU A 1 93 ? 10.437 -14.955 -3.015 1.00 75.62 93 GLU A O 1
ATOM 729 N N . ILE A 1 94 ? 9.466 -16.864 -2.365 1.00 78.12 94 ILE A N 1
ATOM 730 C CA . ILE A 1 94 ? 8.090 -16.368 -2.436 1.00 78.12 94 ILE A CA 1
ATOM 731 C C . ILE A 1 94 ? 7.874 -15.151 -1.520 1.00 78.12 94 ILE A C 1
ATOM 733 O O . ILE A 1 94 ? 7.283 -14.163 -1.953 1.00 78.12 94 ILE A O 1
ATOM 737 N N . ALA A 1 95 ? 8.363 -15.194 -0.277 1.00 76.88 95 ALA A N 1
ATOM 738 C CA . ALA A 1 95 ? 8.245 -14.071 0.654 1.00 76.88 95 ALA A CA 1
ATOM 739 C C . ALA A 1 95 ? 8.996 -12.832 0.139 1.00 76.88 95 ALA A C 1
ATOM 741 O O . ALA A 1 95 ? 8.454 -11.729 0.185 1.00 76.88 95 ALA A O 1
ATOM 742 N N . THR A 1 96 ? 10.198 -13.013 -0.420 1.00 79.56 96 THR A N 1
ATOM 743 C CA . THR A 1 96 ? 10.981 -11.921 -1.021 1.00 79.56 96 THR A CA 1
ATOM 744 C C . THR A 1 96 ? 10.255 -11.311 -2.223 1.00 79.56 96 THR A C 1
ATOM 746 O O . THR A 1 96 ? 10.171 -10.090 -2.334 1.00 79.56 96 THR A O 1
ATOM 749 N N . ARG A 1 97 ? 9.646 -12.137 -3.086 1.00 87.88 97 ARG A N 1
ATOM 750 C CA . ARG A 1 97 ? 8.841 -11.663 -4.227 1.00 87.88 97 ARG A CA 1
ATOM 751 C C . ARG A 1 97 ? 7.605 -10.881 -3.787 1.00 87.88 97 ARG A C 1
ATOM 753 O O . ARG A 1 97 ? 7.317 -9.827 -4.348 1.00 87.88 97 ARG A O 1
ATOM 760 N N . GLN A 1 98 ? 6.882 -11.361 -2.773 1.00 88.12 98 GLN A N 1
ATOM 761 C CA . GLN A 1 98 ? 5.736 -10.637 -2.208 1.00 88.12 98 GLN A CA 1
ATOM 762 C C . GLN A 1 98 ? 6.152 -9.289 -1.614 1.00 88.12 98 GLN A C 1
ATOM 764 O O . GLN A 1 98 ? 5.419 -8.312 -1.736 1.00 88.12 98 GLN A O 1
ATOM 769 N N . LEU A 1 99 ? 7.334 -9.222 -1.004 1.00 88.00 99 LEU A N 1
ATOM 770 C CA . LEU A 1 99 ? 7.889 -7.981 -0.480 1.00 88.00 99 LEU A CA 1
ATOM 771 C C . LEU A 1 99 ? 8.224 -6.967 -1.562 1.00 88.00 99 LEU A C 1
ATOM 773 O O . LEU A 1 99 ? 7.869 -5.798 -1.426 1.00 88.00 99 LEU A O 1
ATOM 777 N N . GLU A 1 100 ? 8.901 -7.402 -2.621 1.00 89.88 100 GLU A N 1
ATOM 778 C CA . GLU A 1 100 ? 9.204 -6.531 -3.754 1.00 89.88 100 GLU A CA 1
ATOM 779 C C . GLU A 1 100 ? 7.906 -6.039 -4.408 1.00 89.88 100 GLU A C 1
ATOM 781 O O . GLU A 1 100 ? 7.768 -4.850 -4.698 1.00 89.88 100 GLU A O 1
ATOM 786 N N . ALA A 1 101 ? 6.903 -6.915 -4.529 1.00 94.12 101 ALA A N 1
ATOM 787 C CA . ALA A 1 101 ? 5.584 -6.538 -5.017 1.00 94.12 101 ALA A CA 1
ATOM 788 C C . ALA A 1 101 ? 4.886 -5.506 -4.115 1.00 94.12 101 ALA A C 1
ATOM 790 O O . ALA A 1 101 ? 4.377 -4.501 -4.614 1.00 94.12 101 ALA A O 1
ATOM 791 N N . LEU A 1 102 ? 4.899 -5.712 -2.792 1.00 94.94 102 LEU A N 1
ATOM 792 C CA . LEU A 1 102 ? 4.392 -4.754 -1.804 1.00 94.94 102 LEU A CA 1
ATOM 793 C C . LEU A 1 102 ? 5.102 -3.402 -1.935 1.00 94.94 102 LEU A C 1
ATOM 795 O O . LEU A 1 102 ? 4.448 -2.358 -1.965 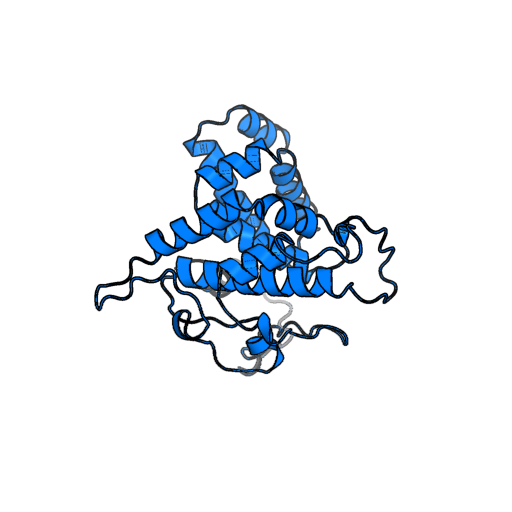1.00 94.94 102 LEU A O 1
ATOM 799 N N . PHE A 1 103 ? 6.430 -3.418 -2.041 1.00 93.62 103 PHE A N 1
ATOM 800 C CA . PHE A 1 103 ? 7.233 -2.213 -2.193 1.00 93.62 103 PHE A CA 1
ATOM 801 C C . PHE A 1 103 ? 6.837 -1.448 -3.460 1.00 93.62 103 PHE A C 1
ATOM 803 O O . PHE A 1 103 ? 6.486 -0.270 -3.380 1.00 93.62 103 PHE A O 1
ATOM 810 N N . ASN A 1 104 ? 6.836 -2.113 -4.617 1.00 95.44 104 ASN A N 1
ATOM 811 C CA . ASN A 1 104 ? 6.559 -1.475 -5.904 1.00 95.44 104 ASN A CA 1
ATOM 812 C C . ASN A 1 104 ? 5.111 -0.972 -5.991 1.00 95.44 104 ASN A C 1
ATOM 814 O O . ASN A 1 104 ? 4.883 0.138 -6.472 1.00 95.44 104 ASN A O 1
ATOM 818 N N . LEU A 1 105 ? 4.137 -1.714 -5.445 1.00 97.00 105 LEU A N 1
ATOM 819 C CA . LEU A 1 105 ? 2.748 -1.247 -5.330 1.00 97.00 105 LEU A CA 1
ATOM 820 C C . LEU A 1 105 ? 2.628 -0.020 -4.426 1.00 97.00 105 LEU A C 1
ATOM 822 O O . LEU A 1 105 ? 1.918 0.926 -4.766 1.00 97.00 105 LEU A O 1
ATOM 826 N N . SER A 1 106 ? 3.333 -0.008 -3.293 1.00 95.31 106 SER A N 1
ATOM 827 C CA . SER A 1 106 ? 3.344 1.143 -2.393 1.00 95.31 106 SER A CA 1
ATOM 828 C C . SER A 1 106 ? 3.936 2.384 -3.067 1.00 95.31 106 SER A C 1
ATOM 830 O O . SER A 1 106 ? 3.411 3.480 -2.879 1.00 95.31 106 SER A O 1
ATOM 832 N N . GLN A 1 107 ? 5.005 2.234 -3.856 1.00 94.62 107 GLN A N 1
ATOM 833 C CA . GLN A 1 107 ? 5.611 3.345 -4.599 1.00 94.62 107 GLN A CA 1
ATOM 834 C C . GLN A 1 107 ? 4.692 3.855 -5.711 1.00 94.62 107 GLN A C 1
ATOM 836 O O . GLN A 1 107 ? 4.529 5.067 -5.881 1.00 94.62 107 GLN A O 1
ATOM 841 N N . LEU A 1 108 ? 4.034 2.948 -6.431 1.00 96.62 108 LEU A N 1
ATOM 842 C CA . LEU A 1 108 ? 3.055 3.308 -7.449 1.00 96.62 108 LEU A CA 1
ATOM 843 C C . LEU A 1 108 ? 1.890 4.108 -6.848 1.00 96.62 108 LEU A C 1
ATOM 845 O O . LEU A 1 108 ? 1.583 5.199 -7.325 1.00 96.62 108 LEU A O 1
ATOM 849 N N . LEU A 1 109 ? 1.284 3.611 -5.764 1.00 96.50 109 LEU A N 1
ATOM 850 C CA . LEU A 1 109 ? 0.215 4.316 -5.050 1.00 96.50 109 LEU A CA 1
ATOM 851 C C . LEU A 1 109 ? 0.657 5.698 -4.569 1.00 96.50 109 LEU A C 1
ATOM 853 O O . LEU A 1 109 ? -0.088 6.662 -4.732 1.00 96.50 109 LEU A O 1
ATOM 857 N N . PHE A 1 110 ? 1.858 5.795 -3.997 1.00 93.38 110 PHE A N 1
ATOM 858 C CA . PHE A 1 110 ? 2.390 7.052 -3.485 1.00 93.38 110 PHE A CA 1
ATOM 859 C C . PHE A 1 110 ? 2.540 8.106 -4.586 1.00 93.38 110 PHE A C 1
ATOM 861 O O . PHE A 1 110 ? 2.092 9.240 -4.411 1.00 93.38 110 PHE A O 1
ATOM 868 N N . GLY A 1 111 ? 3.121 7.739 -5.732 1.00 94.12 111 GLY A N 1
ATOM 869 C CA . GLY A 1 111 ? 3.272 8.684 -6.838 1.00 94.12 111 GLY A CA 1
ATOM 870 C C . GLY A 1 111 ? 1.924 9.069 -7.451 1.00 94.12 111 GLY A C 1
ATOM 871 O O . GLY A 1 111 ? 1.677 10.250 -7.684 1.00 94.12 111 GLY A O 1
ATOM 872 N N . LEU A 1 112 ? 0.994 8.117 -7.604 1.00 95.50 112 LEU A N 1
ATOM 873 C CA . LEU A 1 112 ? -0.367 8.413 -8.072 1.00 95.50 112 LEU A CA 1
ATOM 874 C C . LEU A 1 112 ? -1.110 9.373 -7.130 1.00 95.50 112 LEU A C 1
ATOM 876 O O . LEU A 1 112 ? -1.686 10.356 -7.593 1.00 95.50 112 LEU A O 1
ATOM 880 N N . ALA A 1 113 ? -1.037 9.158 -5.813 1.00 92.62 113 ALA A N 1
ATOM 881 C CA . ALA A 1 113 ? -1.649 10.038 -4.811 1.00 92.62 113 ALA A CA 1
ATOM 882 C C . ALA A 1 113 ? -1.088 11.474 -4.841 1.00 92.62 113 ALA A C 1
ATOM 884 O O . ALA A 1 113 ? -1.725 12.408 -4.351 1.00 92.62 113 ALA A O 1
ATOM 885 N N . ARG A 1 114 ? 0.108 11.659 -5.411 1.00 90.88 114 ARG A N 1
ATOM 886 C CA . ARG A 1 114 ? 0.798 12.949 -5.540 1.00 90.88 114 ARG A CA 1
ATOM 887 C C . ARG A 1 114 ? 0.724 13.552 -6.939 1.00 90.88 114 ARG A C 1
ATOM 889 O O . ARG A 1 114 ? 1.304 14.612 -7.157 1.00 90.88 114 ARG A O 1
ATOM 896 N N . ALA A 1 115 ? 0.006 12.907 -7.856 1.00 93.00 115 ALA A N 1
ATOM 897 C CA . ALA A 1 115 ? -0.019 13.264 -9.269 1.00 93.00 115 ALA A CA 1
ATOM 898 C C . ALA A 1 115 ? 1.378 13.281 -9.928 1.00 93.00 115 ALA A C 1
ATOM 900 O O . ALA A 1 115 ? 1.653 14.071 -10.831 1.00 93.00 115 ALA A O 1
ATOM 901 N N . GLU A 1 116 ? 2.270 12.399 -9.474 1.00 93.75 116 GLU A N 1
ATOM 902 C CA . GLU A 1 116 ? 3.600 12.193 -10.045 1.00 93.75 116 GLU A CA 1
ATOM 903 C C . GLU A 1 116 ? 3.540 11.133 -11.157 1.00 93.75 116 GLU A C 1
ATOM 905 O O . GLU A 1 116 ? 2.741 10.198 -11.116 1.00 93.75 116 GLU A O 1
ATOM 910 N N . GLN A 1 117 ? 4.385 11.279 -12.180 1.00 91.81 117 GLN A N 1
ATOM 911 C CA . GLN A 1 117 ? 4.452 10.342 -13.316 1.00 91.81 117 GLN A CA 1
ATOM 912 C C . GLN A 1 117 ? 5.587 9.326 -13.196 1.00 91.81 117 GLN A C 1
ATOM 914 O O . GLN A 1 117 ? 5.690 8.417 -14.023 1.00 91.81 117 GLN A O 1
ATOM 919 N N . THR A 1 118 ? 6.456 9.511 -12.209 1.00 94.75 118 THR A N 1
ATOM 920 C CA . THR A 1 118 ? 7.681 8.744 -12.026 1.00 94.75 118 THR A CA 1
ATOM 921 C C . THR A 1 118 ? 7.820 8.320 -10.581 1.00 94.75 118 THR A C 1
ATOM 923 O O . THR A 1 118 ? 7.531 9.115 -9.691 1.00 94.75 118 THR A O 1
ATOM 926 N N . ASN A 1 119 ? 8.333 7.118 -10.346 1.00 95.19 119 ASN A N 1
ATOM 927 C CA . ASN A 1 119 ? 8.821 6.724 -9.029 1.00 95.19 119 ASN A CA 1
ATOM 928 C C . ASN A 1 119 ? 9.893 5.630 -9.165 1.00 95.19 119 ASN A C 1
ATOM 930 O O . ASN A 1 119 ? 10.160 5.143 -10.267 1.00 95.19 119 ASN A O 1
ATOM 934 N N . TYR A 1 120 ? 10.515 5.262 -8.052 1.00 93.81 120 TYR A N 1
ATOM 935 C CA . TYR A 1 120 ? 11.510 4.203 -7.968 1.00 93.81 120 TYR A CA 1
ATOM 936 C C . TYR A 1 120 ? 10.837 2.859 -7.710 1.00 93.81 120 TYR A C 1
ATOM 938 O O . TYR A 1 120 ? 9.995 2.736 -6.817 1.00 93.81 120 TYR A O 1
ATOM 946 N N . THR A 1 121 ? 11.233 1.838 -8.458 1.00 92.69 121 THR A N 1
ATOM 947 C CA . THR A 1 121 ? 11.017 0.453 -8.037 1.00 92.69 121 THR A CA 1
ATOM 948 C C . THR A 1 121 ? 12.026 0.077 -6.948 1.00 92.69 121 THR A C 1
ATOM 950 O O . THR A 1 121 ? 13.000 0.788 -6.687 1.00 92.69 121 THR A O 1
ATOM 953 N N . PHE A 1 122 ? 11.824 -1.076 -6.321 1.00 90.19 122 PHE A N 1
ATOM 954 C CA . PHE A 1 122 ? 12.772 -1.670 -5.386 1.00 90.19 122 PHE A CA 1
ATOM 955 C C . PHE A 1 122 ? 14.163 -1.819 -6.018 1.00 90.19 122 PHE A C 1
ATOM 957 O O . PHE A 1 122 ? 15.170 -1.414 -5.433 1.00 90.19 122 PHE A O 1
ATOM 964 N N . ARG A 1 123 ? 14.214 -2.347 -7.246 1.00 88.25 123 ARG A N 1
ATOM 965 C CA . ARG A 1 123 ? 15.463 -2.543 -7.983 1.00 88.25 123 ARG A CA 1
ATOM 966 C C . ARG A 1 123 ? 16.155 -1.230 -8.322 1.00 88.25 123 ARG A C 1
ATOM 968 O O . ARG A 1 123 ? 17.383 -1.187 -8.301 1.00 88.25 123 ARG A O 1
ATOM 975 N N . ASP A 1 124 ? 15.392 -0.178 -8.612 1.00 88.50 124 ASP A N 1
ATOM 976 C CA . ASP A 1 124 ? 15.985 1.127 -8.894 1.00 88.50 124 ASP A CA 1
ATOM 977 C C . ASP A 1 124 ? 16.745 1.655 -7.679 1.00 88.50 124 ASP A C 1
ATOM 979 O O . ASP A 1 124 ? 17.876 2.103 -7.821 1.00 88.50 124 ASP A O 1
ATOM 983 N N . LEU A 1 125 ? 16.183 1.520 -6.475 1.00 86.56 125 LEU A N 1
ATOM 984 C CA . LEU A 1 125 ? 16.888 1.905 -5.252 1.00 86.56 125 LEU A CA 1
ATOM 985 C C . LEU A 1 125 ? 18.090 1.004 -4.961 1.00 86.56 125 LEU A C 1
ATOM 987 O O . LEU A 1 125 ? 19.138 1.504 -4.567 1.00 86.56 125 LEU A O 1
ATOM 991 N N . GLN A 1 126 ? 17.961 -0.308 -5.179 1.00 83.44 126 GLN A N 1
ATOM 992 C CA . GLN A 1 126 ? 19.056 -1.255 -4.954 1.00 83.44 126 GLN A CA 1
ATOM 993 C C . GLN A 1 126 ? 20.272 -0.963 -5.845 1.00 83.44 126 GLN A C 1
ATOM 995 O O . GLN A 1 126 ? 21.411 -1.140 -5.421 1.00 83.44 126 GLN A O 1
ATOM 1000 N N . LEU A 1 127 ? 20.029 -0.556 -7.091 1.00 84.38 127 LEU A N 1
ATOM 1001 C CA . LEU A 1 127 ? 21.065 -0.313 -8.094 1.00 84.38 127 LEU A CA 1
ATOM 1002 C C . LEU A 1 127 ? 21.372 1.179 -8.289 1.00 84.38 127 LEU A C 1
ATOM 1004 O O . LEU A 1 127 ? 22.076 1.523 -9.238 1.00 84.38 127 LEU A O 1
ATOM 1008 N N . SER A 1 128 ? 20.830 2.055 -7.437 1.00 85.56 128 SER A N 1
ATOM 1009 C CA . SER A 1 128 ? 20.947 3.515 -7.551 1.00 85.56 128 SER A CA 1
ATOM 1010 C C . SER A 1 128 ? 20.590 4.050 -8.950 1.00 85.56 128 SER A C 1
ATOM 1012 O O . SER A 1 128 ? 21.266 4.922 -9.495 1.00 85.56 128 SER A O 1
ATOM 1014 N N . GLN A 1 129 ? 19.540 3.499 -9.561 1.00 87.06 129 GLN A N 1
ATOM 1015 C CA . GLN A 1 129 ? 19.027 3.903 -10.871 1.00 87.06 129 GLN A CA 1
ATOM 1016 C C . GLN A 1 129 ? 18.033 5.070 -10.751 1.00 87.06 129 GLN A C 1
ATOM 1018 O O . GLN A 1 129 ? 17.383 5.236 -9.716 1.00 87.06 129 GLN A O 1
ATOM 1023 N N . PRO A 1 130 ? 17.882 5.888 -11.810 1.00 91.19 130 PRO A N 1
ATOM 1024 C CA . PRO A 1 130 ? 16.902 6.967 -11.818 1.00 91.19 130 PRO A CA 1
ATOM 1025 C C . PRO A 1 130 ? 15.463 6.437 -11.751 1.00 91.19 130 PRO A C 1
ATOM 1027 O O . PRO A 1 130 ? 15.161 5.341 -12.225 1.00 91.19 130 PRO A O 1
ATOM 1030 N N . ALA A 1 131 ? 14.560 7.262 -11.213 1.00 92.00 131 ALA A N 1
ATOM 1031 C CA . ALA A 1 131 ? 13.132 6.968 -11.183 1.00 92.00 131 ALA A CA 1
ATOM 1032 C C . ALA A 1 131 ? 12.578 6.731 -12.595 1.00 92.00 131 ALA A C 1
ATOM 1034 O O . ALA A 1 131 ? 12.927 7.430 -13.552 1.00 92.00 131 ALA A O 1
ATOM 1035 N N . ARG A 1 132 ? 11.655 5.776 -12.716 1.00 91.62 132 ARG A N 1
ATOM 1036 C CA . ARG A 1 132 ? 11.058 5.384 -13.995 1.00 91.62 132 ARG A CA 1
ATOM 1037 C C . ARG A 1 132 ? 9.702 6.020 -14.173 1.00 91.62 132 ARG A C 1
ATOM 1039 O O . ARG A 1 132 ? 8.932 6.129 -13.220 1.00 91.62 132 ARG A O 1
ATOM 1046 N N . ARG A 1 133 ? 9.363 6.357 -15.416 1.00 94.12 133 ARG A N 1
ATOM 1047 C CA . ARG A 1 133 ? 7.993 6.732 -15.766 1.00 94.12 133 ARG A CA 1
ATOM 1048 C C . ARG A 1 133 ? 7.088 5.520 -15.649 1.00 94.12 133 ARG A C 1
ATOM 1050 O O . ARG A 1 133 ? 7.367 4.468 -16.212 1.00 94.12 133 ARG A O 1
ATOM 1057 N N . PHE A 1 134 ? 5.961 5.695 -14.978 1.00 93.50 134 PHE A N 1
ATOM 1058 C CA . PHE A 1 134 ? 4.988 4.636 -14.731 1.00 93.50 134 PHE A CA 1
ATOM 1059 C C . PHE A 1 134 ? 4.546 3.906 -16.004 1.00 93.50 134 PHE A C 1
ATOM 1061 O O . PHE A 1 134 ? 4.565 2.679 -16.028 1.00 93.50 134 PHE A O 1
ATOM 1068 N N . ARG A 1 135 ? 4.222 4.638 -17.081 1.00 91.31 135 ARG A N 1
ATOM 1069 C CA . ARG A 1 135 ? 3.836 4.030 -18.370 1.00 91.31 135 ARG A CA 1
ATOM 1070 C C . ARG A 1 135 ? 4.949 3.166 -18.961 1.00 91.31 135 ARG A C 1
ATOM 1072 O O . ARG A 1 135 ? 4.695 2.048 -19.387 1.00 91.31 135 ARG A O 1
ATOM 1079 N N . GLU A 1 136 ? 6.172 3.690 -18.973 1.00 91.31 136 GLU A N 1
ATOM 1080 C CA . GLU A 1 136 ? 7.351 3.007 -19.526 1.00 91.31 136 GLU A CA 1
ATOM 1081 C C . GLU A 1 136 ? 7.724 1.775 -18.691 1.00 91.31 136 GLU A C 1
ATOM 1083 O O . GLU A 1 136 ? 8.207 0.779 -19.217 1.00 91.31 136 GLU A O 1
ATOM 1088 N N . ALA A 1 137 ? 7.431 1.819 -17.393 1.00 91.94 137 ALA A N 1
ATOM 1089 C CA . ALA A 1 137 ? 7.614 0.718 -16.465 1.00 91.94 137 ALA A CA 1
ATOM 1090 C C . ALA A 1 137 ? 6.433 -0.271 -16.434 1.00 91.94 137 ALA A C 1
ATOM 1092 O O . ALA A 1 137 ? 6.420 -1.125 -15.556 1.00 91.94 137 ALA A O 1
ATOM 1093 N N . GLY A 1 138 ? 5.456 -0.192 -17.345 1.00 91.88 138 GLY A N 1
ATOM 1094 C CA . GLY A 1 138 ? 4.386 -1.194 -17.489 1.00 91.88 138 GLY A CA 1
ATOM 1095 C C . GLY A 1 138 ? 3.041 -0.841 -16.847 1.00 91.88 138 GLY A C 1
ATOM 1096 O O . GLY A 1 138 ? 2.097 -1.619 -16.957 1.00 91.88 138 GLY A O 1
ATOM 1097 N N . PHE A 1 139 ? 2.894 0.333 -16.223 1.00 95.00 139 PHE A N 1
ATOM 1098 C CA . PHE A 1 139 ? 1.602 0.760 -15.684 1.00 95.00 139 PHE A CA 1
ATOM 1099 C C . PHE A 1 139 ? 0.669 1.254 -16.800 1.00 95.00 139 PHE A C 1
ATOM 1101 O O . PHE A 1 139 ? 0.729 2.399 -17.262 1.00 95.00 139 PHE A O 1
ATOM 1108 N N . ASN A 1 140 ? -0.219 0.363 -17.221 1.00 90.25 140 ASN A N 1
ATOM 1109 C CA . ASN A 1 140 ? -1.120 0.479 -18.369 1.00 90.25 140 ASN A CA 1
ATOM 1110 C C . ASN A 1 140 ? -2.518 1.041 -18.031 1.00 90.25 140 ASN A C 1
ATOM 1112 O O . ASN A 1 140 ? -3.372 1.115 -18.910 1.00 90.25 140 ASN A O 1
ATOM 1116 N N . LYS A 1 141 ? -2.761 1.477 -16.785 1.00 90.38 141 LYS A N 1
ATOM 1117 C CA . LYS A 1 141 ? -4.056 2.056 -16.356 1.00 90.38 141 LYS A CA 1
ATOM 1118 C C . LYS A 1 141 ? -4.198 3.547 -16.657 1.00 90.38 141 LYS A C 1
ATOM 1120 O O . LYS A 1 141 ? -5.262 4.126 -16.444 1.00 90.38 141 LYS A O 1
ATOM 1125 N N . PHE A 1 142 ? -3.148 4.187 -17.170 1.00 87.88 142 PHE A N 1
ATOM 1126 C CA . PHE A 1 142 ? -3.270 5.545 -17.681 1.00 87.88 142 PHE A CA 1
ATOM 1127 C C . PHE A 1 142 ? -4.023 5.581 -19.016 1.00 87.88 142 PHE A C 1
ATOM 1129 O O . PHE A 1 142 ? -3.820 4.712 -19.860 1.00 87.88 142 PHE A O 1
ATOM 1136 N N . PRO A 1 143 ? -4.836 6.620 -19.269 1.00 81.62 143 PRO A N 1
ATOM 1137 C CA . PRO A 1 143 ? -5.507 6.769 -20.553 1.00 81.62 143 PRO A CA 1
ATOM 1138 C C . PRO A 1 143 ? -4.490 6.957 -21.693 1.00 81.62 143 PRO A C 1
ATOM 1140 O O . PRO A 1 143 ? -3.610 7.817 -21.620 1.00 81.62 143 PRO A O 1
ATOM 1143 N N . ASN A 1 144 ? -4.649 6.197 -22.782 1.00 74.94 144 ASN A N 1
ATOM 1144 C CA . ASN A 1 144 ? -3.762 6.233 -23.959 1.00 74.94 144 ASN A CA 1
ATOM 1145 C C . ASN A 1 144 ? -3.853 7.532 -24.787 1.00 74.94 144 ASN A C 1
ATOM 1147 O O . ASN A 1 144 ? -3.058 7.743 -25.695 1.00 74.94 144 ASN A O 1
ATOM 1151 N N . SER A 1 145 ? -4.812 8.411 -24.494 1.00 73.81 145 SER A N 1
ATOM 1152 C CA . SER A 1 145 ? -5.023 9.668 -25.222 1.00 73.81 145 SER A CA 1
ATOM 1153 C C . SER A 1 145 ? -4.136 10.812 -24.718 1.00 73.81 145 SER A C 1
ATOM 1155 O O . SER A 1 145 ? -3.835 10.860 -23.529 1.00 73.81 145 SER A O 1
ATOM 1157 N N . ASN A 1 146 ? -3.881 11.818 -25.566 1.00 68.00 146 ASN A N 1
ATOM 1158 C CA . ASN A 1 146 ? -3.264 13.118 -25.218 1.00 68.00 146 ASN A CA 1
ATOM 1159 C C . ASN A 1 146 ? -4.092 13.983 -24.233 1.00 68.00 146 ASN A C 1
ATOM 1161 O O . ASN A 1 146 ? -3.886 15.190 -24.130 1.00 68.00 146 ASN A O 1
ATOM 1165 N N . LYS A 1 147 ? -5.071 13.398 -23.539 1.00 75.75 147 LYS A N 1
ATOM 1166 C CA . LYS A 1 147 ? -5.873 14.086 -22.528 1.00 75.75 147 LYS A CA 1
ATOM 1167 C C . LYS A 1 147 ? -5.078 14.215 -21.231 1.00 75.75 147 LYS A C 1
ATOM 1169 O O . LYS A 1 147 ? -4.224 13.381 -20.929 1.00 75.75 147 LYS A O 1
ATOM 1174 N N . SER A 1 148 ? -5.407 15.241 -20.448 1.00 85.06 148 SER A N 1
ATOM 1175 C CA . SER A 1 148 ? -4.928 15.378 -19.073 1.00 85.06 148 SER A CA 1
ATOM 1176 C C . SER A 1 148 ? -5.230 14.106 -18.279 1.00 85.06 148 SER A C 1
ATOM 1178 O O . SER A 1 148 ? -6.335 13.566 -18.354 1.00 85.06 148 SER A O 1
ATOM 1180 N N . ILE A 1 149 ? -4.245 13.631 -17.524 1.00 88.56 149 ILE A N 1
ATOM 1181 C CA . ILE A 1 149 ? -4.387 12.453 -16.672 1.00 88.56 149 ILE A CA 1
ATOM 1182 C C . ILE A 1 149 ? -5.100 12.865 -15.383 1.00 88.56 149 ILE A C 1
ATOM 1184 O O . ILE A 1 149 ? -4.600 13.713 -14.647 1.00 88.56 149 ILE A O 1
ATOM 1188 N N . ASP A 1 150 ? -6.232 12.228 -15.088 1.00 92.69 150 ASP A N 1
ATOM 1189 C CA . ASP A 1 150 ? -6.838 12.279 -13.757 1.00 92.69 150 ASP A CA 1
ATOM 1190 C C . ASP A 1 150 ? -6.159 11.238 -12.857 1.00 92.69 150 ASP A C 1
ATOM 1192 O O . ASP A 1 150 ? -6.493 10.051 -12.859 1.00 92.69 150 ASP A O 1
ATOM 1196 N N . PHE A 1 151 ? -5.146 11.684 -12.115 1.00 93.88 151 PHE A N 1
ATOM 1197 C CA . PHE A 1 151 ? -4.377 10.813 -11.229 1.00 93.88 151 PHE A CA 1
ATOM 1198 C C . PHE A 1 151 ? -5.212 10.247 -10.087 1.00 93.88 151 PHE A C 1
ATOM 1200 O O . PHE A 1 151 ? -4.960 9.119 -9.670 1.00 93.88 151 PHE A O 1
ATOM 1207 N N . PHE A 1 152 ? -6.208 10.990 -9.599 1.00 93.56 152 PHE A N 1
ATOM 1208 C CA . PHE A 1 152 ? -7.038 10.524 -8.498 1.00 93.56 152 PHE A CA 1
ATOM 1209 C C . PHE A 1 152 ? -7.990 9.419 -8.957 1.00 93.56 152 PHE A C 1
ATOM 1211 O O . PHE A 1 152 ? -8.102 8.402 -8.275 1.00 93.56 152 PHE A O 1
ATOM 1218 N N . ALA A 1 153 ? -8.589 9.545 -10.144 1.00 94.56 153 ALA A N 1
ATOM 1219 C CA . ALA A 1 153 ? -9.397 8.471 -10.722 1.00 94.56 153 ALA A CA 1
ATOM 1220 C C . ALA A 1 153 ? -8.567 7.193 -10.950 1.00 94.56 153 ALA A C 1
ATOM 1222 O O . ALA A 1 153 ? -8.995 6.094 -10.600 1.00 94.56 153 ALA A O 1
ATOM 1223 N N . VAL A 1 154 ? -7.344 7.325 -11.478 1.00 95.75 154 VAL A N 1
ATOM 1224 C CA . VAL A 1 154 ? -6.433 6.183 -11.683 1.00 95.75 154 VAL A CA 1
ATOM 1225 C C . VAL A 1 154 ? -5.987 5.571 -10.350 1.00 95.75 154 VAL A C 1
ATOM 1227 O O . VAL A 1 154 ? -5.942 4.348 -10.212 1.00 95.75 154 VAL A O 1
ATOM 1230 N N . PHE A 1 155 ? -5.710 6.405 -9.348 1.00 96.69 155 PHE A N 1
ATOM 1231 C CA . PHE A 1 155 ? -5.428 5.974 -7.982 1.00 96.69 155 PHE A CA 1
ATOM 1232 C C . PHE A 1 155 ? -6.598 5.177 -7.390 1.00 96.69 155 PHE A C 1
ATOM 1234 O O . PHE A 1 155 ? -6.392 4.075 -6.888 1.00 96.69 155 PHE A O 1
ATOM 1241 N N . GLN A 1 156 ? -7.829 5.685 -7.499 1.00 96.00 156 GLN A N 1
ATOM 1242 C CA . GLN A 1 156 ? -9.037 5.002 -7.031 1.00 96.00 156 GLN A CA 1
ATOM 1243 C C . GLN A 1 156 ? -9.236 3.646 -7.712 1.00 96.00 156 GLN A C 1
ATOM 1245 O O . GLN A 1 156 ? -9.568 2.670 -7.039 1.00 96.00 156 GLN A O 1
ATOM 1250 N N . LEU A 1 157 ? -9.002 3.560 -9.026 1.00 96.25 157 LEU A N 1
ATOM 1251 C CA . LEU A 1 157 ? -9.044 2.290 -9.756 1.00 96.25 157 LEU A CA 1
ATOM 1252 C C . LEU A 1 157 ? -8.042 1.283 -9.178 1.00 96.25 157 LEU A C 1
ATOM 1254 O O . LEU A 1 157 ? -8.432 0.168 -8.840 1.00 96.25 157 LEU A O 1
ATOM 1258 N N . LEU A 1 158 ? -6.786 1.692 -8.968 1.00 97.44 158 LEU A N 1
ATOM 1259 C CA . LEU A 1 158 ? -5.767 0.818 -8.384 1.00 97.44 158 LEU A CA 1
ATOM 1260 C C . LEU A 1 158 ? -6.119 0.380 -6.952 1.00 97.44 158 LEU A C 1
ATOM 1262 O O . LEU A 1 158 ? -5.960 -0.791 -6.613 1.00 97.44 158 LEU A O 1
ATOM 1266 N N . VAL A 1 159 ? -6.627 1.289 -6.115 1.00 97.62 159 VAL A N 1
ATOM 1267 C CA . VAL A 1 159 ? -7.071 0.956 -4.751 1.00 97.62 159 VAL A CA 1
ATOM 1268 C C . VAL A 1 159 ? -8.218 -0.060 -4.774 1.00 97.62 159 VAL A C 1
ATOM 1270 O O . VAL A 1 159 ? -8.214 -1.011 -3.989 1.00 97.62 159 VAL A O 1
ATOM 1273 N N . ASN A 1 160 ? -9.164 0.080 -5.705 1.00 96.50 160 ASN A N 1
ATOM 1274 C CA . ASN A 1 160 ? -10.247 -0.886 -5.881 1.00 96.50 160 ASN A CA 1
ATOM 1275 C C . ASN A 1 160 ? -9.730 -2.270 -6.298 1.00 96.50 160 ASN A C 1
ATOM 1277 O O . ASN A 1 160 ? -10.239 -3.281 -5.811 1.00 96.50 160 ASN A O 1
ATOM 1281 N N . ASP A 1 161 ? -8.712 -2.336 -7.155 1.00 96.50 161 ASP A N 1
ATOM 1282 C CA . ASP A 1 161 ? -8.100 -3.604 -7.565 1.00 96.50 161 ASP A CA 1
ATOM 1283 C C . ASP A 1 161 ? -7.335 -4.270 -6.411 1.00 96.50 161 ASP A C 1
ATOM 1285 O O . ASP A 1 161 ? -7.438 -5.484 -6.205 1.00 96.50 161 ASP A O 1
ATOM 1289 N N . ILE A 1 162 ? -6.638 -3.480 -5.589 1.00 96.69 162 ILE A N 1
ATOM 1290 C CA . ILE A 1 162 ? -6.005 -3.952 -4.347 1.00 96.69 162 ILE A CA 1
ATOM 1291 C C . ILE A 1 162 ? -7.058 -4.545 -3.402 1.00 96.69 162 ILE A C 1
ATOM 1293 O O . ILE A 1 162 ? -6.861 -5.642 -2.876 1.00 96.69 162 ILE A O 1
ATOM 1297 N N . LEU A 1 163 ? -8.196 -3.871 -3.216 1.00 95.06 163 LEU A N 1
ATOM 1298 C CA . LEU A 1 163 ? -9.274 -4.376 -2.365 1.00 95.06 163 LEU A CA 1
ATOM 1299 C C . LEU A 1 163 ? -9.863 -5.687 -2.919 1.00 95.06 163 LEU A C 1
ATOM 1301 O O . LEU A 1 163 ? -9.924 -6.688 -2.208 1.00 95.06 163 LEU A O 1
ATOM 1305 N N . LYS A 1 164 ? -10.241 -5.719 -4.204 1.00 93.56 164 LYS A N 1
ATOM 1306 C CA . LYS A 1 164 ? -10.863 -6.890 -4.858 1.00 93.56 164 LYS A CA 1
ATOM 1307 C C . LYS A 1 164 ? -9.929 -8.097 -4.974 1.00 93.56 164 LYS A C 1
ATOM 1309 O O . LYS A 1 164 ? -10.384 -9.242 -5.030 1.00 93.56 164 LYS A O 1
ATOM 1314 N N . SER A 1 165 ? -8.620 -7.869 -5.029 1.00 93.12 165 SER A N 1
ATOM 1315 C CA . SER A 1 165 ? -7.633 -8.951 -5.075 1.00 93.12 165 SER A CA 1
ATOM 1316 C C . SER A 1 165 ? -7.427 -9.648 -3.721 1.00 93.12 165 SER A C 1
ATOM 1318 O O . SER A 1 165 ? -6.831 -10.725 -3.681 1.00 93.12 165 SER A O 1
ATOM 1320 N N . GLY A 1 166 ? -7.942 -9.092 -2.619 1.00 90.50 166 GLY A N 1
ATOM 1321 C CA . GLY A 1 166 ? -7.654 -9.585 -1.268 1.00 90.50 166 GLY A CA 1
ATOM 1322 C C . GLY A 1 166 ? -6.230 -9.255 -0.806 1.00 90.50 166 GLY A C 1
ATOM 1323 O O . GLY A 1 166 ? -5.751 -9.810 0.178 1.00 90.50 166 GLY A O 1
ATOM 1324 N N . ALA A 1 167 ? -5.532 -8.349 -1.501 1.00 93.06 167 ALA A N 1
ATOM 1325 C CA . ALA A 1 167 ? -4.179 -7.945 -1.134 1.00 93.06 167 ALA A CA 1
ATOM 1326 C C . ALA A 1 167 ? -4.124 -7.295 0.257 1.00 93.06 167 ALA A C 1
ATOM 1328 O O . ALA A 1 167 ? -3.127 -7.455 0.953 1.00 93.06 167 ALA A O 1
ATOM 1329 N N . ILE A 1 168 ? -5.198 -6.628 0.699 1.00 94.0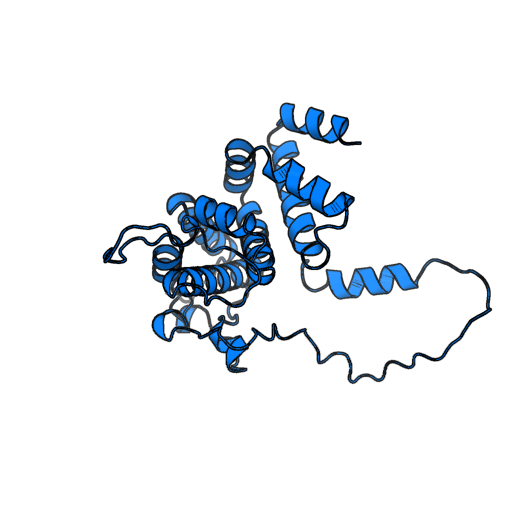0 168 ILE A N 1
ATOM 1330 C CA . ILE A 1 168 ? -5.274 -6.032 2.043 1.00 94.00 168 ILE A CA 1
ATOM 1331 C C . ILE A 1 168 ? -5.092 -7.088 3.146 1.00 94.00 168 ILE A C 1
ATOM 1333 O O . ILE A 1 168 ? -4.384 -6.818 4.115 1.00 94.00 168 ILE A O 1
ATOM 1337 N N . ASP A 1 169 ? -5.663 -8.290 2.996 1.00 90.12 169 ASP A N 1
ATOM 1338 C CA . ASP A 1 169 ? -5.468 -9.394 3.950 1.00 90.12 169 ASP A CA 1
ATOM 1339 C C . ASP A 1 169 ? -3.996 -9.800 4.050 1.00 90.12 169 ASP A C 1
ATOM 1341 O O . ASP A 1 169 ? -3.454 -9.931 5.149 1.00 90.12 169 ASP A O 1
ATOM 1345 N N . ILE A 1 170 ? -3.326 -9.936 2.905 1.00 89.38 170 ILE A N 1
ATOM 1346 C CA . ILE A 1 170 ? -1.908 -10.304 2.854 1.00 89.38 170 ILE A CA 1
ATOM 1347 C C . ILE A 1 170 ? -1.040 -9.205 3.473 1.00 89.38 170 ILE A C 1
ATOM 1349 O O . ILE A 1 170 ? -0.185 -9.500 4.304 1.00 89.38 170 ILE A O 1
ATOM 1353 N N . VAL A 1 171 ? -1.292 -7.937 3.138 1.00 92.31 171 VAL A N 1
ATOM 1354 C CA . VAL A 1 171 ? -0.558 -6.793 3.704 1.00 92.31 171 VAL A CA 1
ATOM 1355 C C . VAL A 1 171 ? -0.731 -6.723 5.217 1.00 92.31 171 VAL A C 1
ATOM 1357 O O . VAL A 1 171 ? 0.231 -6.473 5.937 1.00 92.31 171 VAL A O 1
ATOM 1360 N N . TYR A 1 172 ? -1.933 -6.987 5.726 1.00 90.50 172 TYR A N 1
ATOM 1361 C CA . TYR A 1 172 ? -2.168 -7.010 7.165 1.00 90.50 172 TYR A CA 1
ATOM 1362 C C . TYR A 1 172 ? -1.446 -8.177 7.860 1.00 90.50 172 TYR A C 1
ATOM 1364 O O . TYR A 1 172 ? -0.893 -7.999 8.947 1.00 90.50 172 TYR A O 1
ATOM 1372 N N . MET A 1 173 ? -1.389 -9.358 7.231 1.00 85.88 173 MET A N 1
ATOM 1373 C CA . MET A 1 173 ? -0.570 -10.473 7.724 1.00 85.88 173 MET A CA 1
ATOM 1374 C C . MET A 1 173 ? 0.919 -10.112 7.765 1.00 85.88 173 MET A C 1
ATOM 1376 O O . MET A 1 173 ? 1.580 -10.389 8.762 1.00 85.88 173 MET A O 1
ATOM 1380 N N . MET A 1 174 ? 1.429 -9.461 6.716 1.00 86.25 174 MET A N 1
ATOM 1381 C CA . MET A 1 174 ? 2.818 -8.999 6.631 1.00 86.25 174 MET A CA 1
ATOM 1382 C C . MET A 1 174 ? 3.129 -7.923 7.682 1.00 86.25 174 MET A C 1
ATOM 1384 O O . MET A 1 174 ? 4.172 -7.979 8.323 1.00 86.25 174 MET A O 1
ATOM 1388 N N . TYR A 1 175 ? 2.207 -6.987 7.928 1.00 87.56 175 TYR A N 1
ATOM 1389 C CA . TYR A 1 175 ? 2.328 -5.970 8.980 1.00 87.56 175 TYR A CA 1
ATOM 1390 C C . TYR A 1 175 ? 2.475 -6.578 10.383 1.00 87.56 175 TYR A C 1
ATOM 1392 O O . TYR A 1 175 ? 3.233 -6.068 11.209 1.00 87.56 175 TYR A O 1
ATOM 1400 N N . LYS A 1 176 ? 1.741 -7.661 10.663 1.00 84.06 176 LYS A N 1
ATOM 1401 C CA . LYS A 1 176 ? 1.786 -8.350 11.960 1.00 84.06 176 LYS A CA 1
ATOM 1402 C C . LYS A 1 176 ? 3.089 -9.092 12.215 1.00 84.06 176 LYS A C 1
ATOM 1404 O O . LYS A 1 176 ? 3.312 -9.510 13.349 1.00 84.06 176 LYS A O 1
ATOM 1409 N N . ASP A 1 177 ? 3.914 -9.287 11.195 1.00 75.44 177 ASP A N 1
ATOM 1410 C CA . ASP A 1 177 ? 5.158 -10.017 11.328 1.00 75.44 177 ASP A CA 1
ATOM 1411 C C . ASP A 1 177 ? 6.264 -9.127 11.927 1.00 75.44 177 ASP A C 1
ATOM 1413 O O . ASP A 1 177 ? 6.744 -8.202 11.267 1.00 75.44 177 ASP A O 1
ATOM 1417 N N . PRO A 1 178 ? 6.721 -9.397 13.163 1.00 66.00 178 PRO A N 1
ATOM 1418 C CA . PRO A 1 178 ? 7.740 -8.579 13.812 1.00 66.00 178 PRO A CA 1
ATOM 1419 C C . PRO A 1 178 ? 9.155 -8.836 13.272 1.00 66.00 178 PRO A C 1
ATOM 1421 O O . PRO A 1 178 ? 10.085 -8.130 13.657 1.00 66.00 178 PRO A O 1
ATOM 1424 N N . ARG A 1 179 ? 9.357 -9.857 12.427 1.00 66.00 179 ARG A N 1
ATOM 1425 C CA . ARG A 1 179 ? 10.692 -10.330 12.030 1.00 66.00 179 ARG A CA 1
ATOM 1426 C C . ARG A 1 179 ? 11.401 -9.386 11.060 1.00 66.00 179 ARG A C 1
ATOM 1428 O O . ARG A 1 179 ? 12.622 -9.451 10.958 1.00 66.00 179 ARG A O 1
ATOM 1435 N N . ILE A 1 180 ? 10.668 -8.531 10.340 1.00 68.31 180 ILE A N 1
ATOM 1436 C CA . ILE A 1 180 ? 11.234 -7.697 9.272 1.00 68.31 180 ILE A CA 1
ATOM 1437 C C . ILE A 1 180 ? 10.672 -6.271 9.353 1.00 68.31 180 ILE A C 1
ATOM 1439 O O . ILE A 1 180 ? 9.581 -5.983 8.864 1.00 68.31 180 ILE A O 1
ATOM 1443 N N . ARG A 1 181 ? 11.442 -5.346 9.937 1.00 71.69 181 ARG A N 1
ATOM 1444 C CA . ARG A 1 181 ? 11.014 -3.947 10.152 1.00 71.69 181 ARG A CA 1
ATOM 1445 C C . ARG A 1 181 ? 10.601 -3.232 8.863 1.00 71.69 181 ARG A C 1
ATOM 1447 O O . ARG A 1 181 ? 9.528 -2.638 8.795 1.00 71.69 181 ARG A O 1
ATOM 1454 N N . CYS A 1 182 ? 11.381 -3.374 7.791 1.00 74.88 182 CYS A N 1
ATOM 1455 C CA . CYS A 1 182 ? 11.062 -2.734 6.510 1.00 74.88 182 CYS A CA 1
ATOM 1456 C C . CYS A 1 182 ? 9.749 -3.250 5.884 1.00 74.88 182 CYS A C 1
ATOM 1458 O O . CYS A 1 182 ? 9.081 -2.502 5.170 1.00 74.88 182 CYS A O 1
ATOM 1460 N N . VAL A 1 183 ? 9.318 -4.480 6.198 1.00 81.44 183 VAL A N 1
ATOM 1461 C CA . VAL A 1 183 ? 8.008 -5.014 5.779 1.00 81.44 183 VAL A CA 1
ATOM 1462 C C . VAL A 1 183 ? 6.883 -4.303 6.493 1.00 81.44 183 VAL A C 1
ATOM 1464 O O . VAL A 1 183 ? 5.902 -3.911 5.860 1.00 81.44 183 VAL A O 1
ATOM 1467 N N . LYS A 1 184 ? 7.030 -4.111 7.802 1.00 84.88 184 LYS A N 1
ATOM 1468 C CA . LYS A 1 184 ? 6.054 -3.396 8.614 1.00 84.88 184 LYS A CA 1
ATOM 1469 C C . LYS A 1 184 ? 5.884 -1.963 8.121 1.00 84.88 184 LYS A C 1
ATOM 1471 O O . LYS A 1 184 ? 4.755 -1.542 7.870 1.00 84.88 184 LYS A O 1
ATOM 1476 N N . GLN A 1 185 ? 6.990 -1.260 7.878 1.00 84.69 185 GLN A N 1
ATOM 1477 C CA . GLN A 1 185 ? 6.968 0.089 7.313 1.00 84.69 185 GLN A CA 1
ATOM 1478 C C . GLN A 1 185 ? 6.280 0.123 5.941 1.00 84.69 185 GLN A C 1
ATOM 1480 O O . GLN A 1 185 ? 5.364 0.916 5.745 1.00 84.69 185 GLN A O 1
ATOM 1485 N N . LYS A 1 186 ? 6.641 -0.767 5.004 1.00 87.94 186 LYS A N 1
ATOM 1486 C CA . LYS A 1 186 ? 6.027 -0.783 3.662 1.00 87.94 186 LYS A CA 1
ATOM 1487 C C . LYS A 1 186 ? 4.565 -1.211 3.665 1.00 87.94 186 LYS A C 1
ATOM 1489 O O . LYS A 1 186 ? 3.780 -0.722 2.855 1.00 87.94 186 LYS A O 1
ATOM 1494 N N . SER A 1 187 ? 4.178 -2.068 4.605 1.00 92.94 187 SER A N 1
ATOM 1495 C CA . SER A 1 187 ? 2.775 -2.408 4.829 1.00 92.94 187 SER A CA 1
ATOM 1496 C C . SER A 1 187 ? 1.994 -1.176 5.282 1.00 92.94 187 SER A C 1
ATOM 1498 O O . SER A 1 187 ? 0.923 -0.901 4.749 1.00 92.94 187 SER A O 1
ATOM 1500 N N . LEU A 1 188 ? 2.549 -0.385 6.204 1.00 92.38 188 LEU A N 1
ATOM 1501 C CA . LEU A 1 188 ? 1.935 0.864 6.653 1.00 92.38 188 LEU A CA 1
ATOM 1502 C C . LEU A 1 188 ? 1.929 1.953 5.572 1.00 92.38 188 LEU A C 1
ATOM 1504 O O . LEU A 1 188 ? 0.950 2.693 5.489 1.00 92.38 188 LEU A O 1
ATOM 1508 N N . ASP A 1 189 ? 2.952 2.039 4.719 1.00 91.06 189 ASP A N 1
ATOM 1509 C CA . ASP A 1 189 ? 2.970 2.951 3.565 1.00 91.06 189 ASP A CA 1
ATOM 1510 C C . ASP A 1 189 ? 1.822 2.622 2.592 1.00 91.06 189 ASP A C 1
ATOM 1512 O O . ASP A 1 189 ? 1.073 3.512 2.173 1.00 91.06 189 ASP A O 1
ATOM 1516 N N . LEU A 1 190 ? 1.622 1.337 2.269 1.00 95.12 190 LEU A N 1
ATOM 1517 C CA . LEU A 1 190 ? 0.498 0.903 1.438 1.00 95.12 190 LEU A CA 1
ATOM 1518 C C . LEU A 1 190 ? -0.836 1.200 2.130 1.00 95.12 190 LEU A C 1
ATOM 1520 O O . LEU A 1 190 ? -1.707 1.824 1.520 1.00 95.12 190 LEU A O 1
ATOM 1524 N N . LEU A 1 191 ? -0.985 0.810 3.403 1.00 95.88 191 LEU A N 1
ATOM 1525 C CA . LEU A 1 191 ? -2.204 1.040 4.186 1.00 95.88 191 LEU A CA 1
ATOM 1526 C C . LEU A 1 191 ? -2.543 2.533 4.282 1.00 95.88 191 LEU A C 1
ATOM 1528 O O . LEU A 1 191 ? -3.707 2.908 4.153 1.00 95.88 191 LEU A O 1
ATOM 1532 N N . THR A 1 192 ? -1.541 3.400 4.427 1.00 93.75 192 THR A N 1
ATOM 1533 C CA . THR A 1 192 ? -1.704 4.861 4.437 1.00 93.75 192 THR A CA 1
ATOM 1534 C C . THR A 1 192 ? -2.318 5.358 3.135 1.00 93.75 192 THR A C 1
ATOM 1536 O O . THR A 1 192 ? -3.215 6.200 3.148 1.00 93.75 192 THR A O 1
ATOM 1539 N N . ASN A 1 193 ? -1.856 4.844 1.998 1.00 93.75 193 ASN A N 1
ATOM 1540 C CA . ASN A 1 193 ? -2.393 5.252 0.710 1.00 93.75 193 ASN A CA 1
ATOM 1541 C C . ASN A 1 193 ? -3.827 4.739 0.536 1.00 93.75 193 ASN A C 1
ATOM 1543 O O . ASN A 1 193 ? -4.737 5.544 0.346 1.00 93.75 193 ASN A O 1
ATOM 1547 N N . VAL A 1 194 ? -4.066 3.434 0.682 1.00 95.81 194 VAL A N 1
ATOM 1548 C CA . VAL A 1 194 ? -5.387 2.837 0.401 1.00 95.81 194 VAL A CA 1
ATOM 1549 C C . VAL A 1 194 ? -6.485 3.327 1.353 1.00 95.81 194 VAL A C 1
ATOM 1551 O O . VAL A 1 194 ? -7.619 3.501 0.917 1.00 95.81 194 VAL A O 1
ATOM 1554 N N . THR A 1 195 ? -6.161 3.651 2.612 1.00 94.81 195 THR A N 1
ATOM 1555 C CA . THR A 1 195 ? -7.118 4.236 3.581 1.00 94.81 195 THR A CA 1
ATOM 1556 C C . THR A 1 195 ? -7.529 5.672 3.254 1.00 94.81 195 THR A C 1
ATOM 1558 O O . THR A 1 195 ? -8.388 6.233 3.926 1.00 94.81 195 THR A O 1
ATOM 1561 N N . THR A 1 196 ? -6.965 6.279 2.205 1.00 91.25 196 THR A N 1
ATOM 1562 C CA . THR A 1 196 ? -7.481 7.538 1.641 1.00 91.25 196 THR A CA 1
ATOM 1563 C C . THR A 1 196 ? -8.859 7.341 0.993 1.00 91.25 196 THR A C 1
ATOM 1565 O O . THR A 1 196 ? -9.611 8.303 0.856 1.00 91.25 196 THR A O 1
ATOM 1568 N N . ILE A 1 197 ? -9.205 6.105 0.616 1.00 93.69 197 ILE A N 1
ATOM 1569 C CA . ILE A 1 197 ? -10.532 5.729 0.127 1.00 93.69 197 ILE A CA 1
ATOM 1570 C C . ILE A 1 197 ? -11.365 5.222 1.306 1.00 93.69 197 ILE A C 1
ATOM 1572 O O . ILE A 1 197 ? -11.019 4.224 1.945 1.00 93.69 197 ILE A O 1
ATOM 1576 N N . ASN A 1 198 ? -12.462 5.920 1.603 1.00 92.38 198 ASN A N 1
ATOM 1577 C CA . ASN A 1 198 ? -13.276 5.690 2.799 1.00 92.38 198 ASN A CA 1
ATOM 1578 C C . ASN A 1 198 ? -13.826 4.263 2.883 1.00 92.38 198 ASN A C 1
ATOM 1580 O O . ASN A 1 198 ? -13.893 3.692 3.969 1.00 92.38 198 ASN A O 1
ATOM 1584 N N . GLU A 1 199 ? -14.188 3.670 1.747 1.00 93.44 199 GLU A N 1
ATOM 1585 C CA . GLU A 1 199 ? -14.675 2.294 1.642 1.00 93.44 199 GLU A CA 1
ATOM 1586 C C . GLU A 1 199 ? -13.621 1.291 2.127 1.00 93.44 199 GLU A C 1
ATOM 1588 O O . GLU A 1 199 ? -13.950 0.334 2.826 1.00 93.44 199 GLU A O 1
ATOM 1593 N N . VAL A 1 200 ? -12.343 1.536 1.817 1.00 94.81 200 VAL A N 1
ATOM 1594 C CA . VAL A 1 200 ? -11.233 0.694 2.281 1.00 94.81 200 VAL A CA 1
ATOM 1595 C C . VAL A 1 200 ? -10.962 0.918 3.762 1.00 94.81 200 VAL A C 1
ATOM 1597 O O . VAL A 1 200 ? -10.739 -0.045 4.492 1.00 94.81 200 VAL A O 1
ATOM 1600 N N . GLY A 1 201 ? -11.003 2.169 4.230 1.00 94.00 201 GLY A N 1
ATOM 1601 C CA . GLY A 1 201 ? -10.867 2.464 5.657 1.00 94.00 201 GLY A CA 1
ATOM 1602 C C . GLY A 1 201 ? -11.962 1.792 6.489 1.00 94.00 201 GLY A C 1
ATOM 1603 O O . GLY A 1 201 ? -11.663 1.187 7.515 1.00 94.00 201 GLY A O 1
ATOM 1604 N N . TYR A 1 202 ? -13.207 1.813 6.007 1.00 94.12 202 TYR A N 1
ATOM 1605 C CA . TYR A 1 202 ? -14.328 1.117 6.637 1.00 94.12 202 TYR A CA 1
ATOM 1606 C C . TYR A 1 202 ? -14.116 -0.401 6.637 1.00 94.12 202 TYR A C 1
ATOM 1608 O O . TYR A 1 202 ? -14.226 -1.026 7.687 1.00 94.12 202 TYR A O 1
ATOM 1616 N N . PHE A 1 203 ? -13.726 -0.981 5.496 1.00 94.19 203 PHE A N 1
ATOM 1617 C CA . PHE A 1 203 ? -13.389 -2.404 5.398 1.00 94.19 203 PHE A CA 1
ATOM 1618 C C . PHE A 1 203 ? -12.292 -2.815 6.392 1.00 94.19 203 PHE A C 1
ATOM 1620 O O . PHE A 1 203 ? -12.398 -3.860 7.029 1.00 94.19 203 PHE A O 1
ATOM 1627 N N . ILE A 1 204 ? -11.242 -2.000 6.543 1.00 94.19 204 ILE A N 1
ATOM 1628 C CA . ILE A 1 204 ? -10.148 -2.275 7.482 1.00 94.19 204 ILE A CA 1
ATOM 1629 C C . ILE A 1 204 ? -10.642 -2.234 8.927 1.00 94.19 204 ILE A C 1
ATOM 1631 O O . ILE A 1 204 ? -10.280 -3.114 9.704 1.00 94.19 204 ILE A O 1
ATOM 1635 N N . LEU A 1 205 ? -11.453 -1.236 9.288 1.00 92.50 205 LEU A N 1
ATOM 1636 C CA . LEU A 1 205 ? -12.018 -1.130 10.633 1.00 92.50 205 LEU A CA 1
ATOM 1637 C C . LEU A 1 205 ? -12.889 -2.344 10.956 1.00 92.50 205 LEU A C 1
ATOM 1639 O O . LEU A 1 205 ? -12.675 -2.967 11.994 1.00 92.50 205 LEU A O 1
ATOM 1643 N N . ASP A 1 206 ? -13.804 -2.700 10.055 1.00 91.19 206 ASP A N 1
ATOM 1644 C CA . ASP A 1 206 ? -14.749 -3.808 10.220 1.00 91.19 206 ASP A CA 1
ATOM 1645 C C . ASP A 1 206 ? -14.041 -5.170 10.309 1.00 91.19 206 ASP A C 1
ATOM 1647 O O . ASP A 1 206 ? -14.269 -5.950 11.232 1.00 91.19 206 ASP A O 1
ATOM 1651 N N . ARG A 1 207 ? -13.108 -5.444 9.391 1.00 91.44 207 ARG A N 1
ATOM 1652 C CA . ARG A 1 207 ? -12.442 -6.752 9.297 1.00 91.44 207 ARG A CA 1
ATOM 1653 C C . ARG A 1 207 ? -11.270 -6.917 10.263 1.00 91.44 207 ARG A C 1
ATOM 1655 O O . ARG A 1 207 ? -10.977 -8.033 10.690 1.00 91.44 207 ARG A O 1
ATOM 1662 N N . TYR A 1 208 ? -10.588 -5.828 10.608 1.00 91.12 208 TYR A N 1
ATOM 1663 C CA . TYR A 1 208 ? -9.418 -5.821 11.489 1.00 91.12 208 TYR A CA 1
ATOM 1664 C C . TYR A 1 208 ? -9.642 -4.888 12.674 1.00 91.12 208 TYR A C 1
ATOM 1666 O O . TYR A 1 208 ? -8.842 -3.996 12.943 1.00 91.12 208 TYR A O 1
ATOM 1674 N N . THR A 1 209 ? -10.717 -5.128 13.418 1.00 83.31 209 THR A N 1
ATOM 1675 C CA . THR A 1 209 ? -11.154 -4.320 14.570 1.00 83.31 209 THR A CA 1
ATOM 1676 C C . THR A 1 209 ? -10.031 -3.986 15.562 1.00 83.31 209 THR A C 1
ATOM 1678 O O . THR A 1 209 ? -9.940 -2.859 16.046 1.00 83.31 209 THR A O 1
ATOM 1681 N N . HIS A 1 210 ? -9.110 -4.921 15.811 1.00 86.75 210 HIS A N 1
ATOM 1682 C CA . HIS A 1 210 ? -7.969 -4.719 16.712 1.00 86.75 210 HIS A CA 1
ATOM 1683 C C . HIS A 1 210 ? -6.826 -3.876 16.131 1.00 86.75 210 HIS A C 1
ATOM 1685 O O . HIS A 1 210 ? -5.940 -3.464 16.876 1.00 86.75 210 HIS A O 1
ATOM 1691 N N . PHE A 1 211 ? -6.799 -3.618 14.823 1.00 90.69 211 PHE A N 1
ATOM 1692 C CA . PHE A 1 211 ? -5.711 -2.877 14.183 1.00 90.69 211 PHE A CA 1
ATOM 1693 C C . PHE A 1 211 ? -5.598 -1.446 14.713 1.00 90.69 211 PHE A C 1
ATOM 1695 O O . PHE A 1 211 ? -4.494 -0.989 15.000 1.00 90.69 211 PHE A O 1
ATOM 1702 N N . LEU A 1 212 ? -6.733 -0.769 14.916 1.00 89.38 212 LEU A N 1
ATOM 1703 C CA . LEU A 1 212 ? -6.766 0.578 15.486 1.00 89.38 212 LEU A CA 1
ATOM 1704 C C . LEU A 1 212 ? -6.124 0.610 16.882 1.00 89.38 212 LEU A C 1
ATOM 1706 O O . LEU A 1 212 ? -5.281 1.460 17.160 1.00 89.38 212 LEU A O 1
ATOM 1710 N N . ILE A 1 213 ? -6.473 -0.366 17.725 1.00 86.94 213 ILE A N 1
ATOM 1711 C CA . ILE A 1 213 ? -5.925 -0.521 19.079 1.00 86.94 213 ILE A CA 1
ATOM 1712 C C . ILE A 1 213 ? -4.414 -0.764 19.012 1.00 86.94 213 ILE A C 1
ATOM 1714 O O . ILE A 1 213 ? -3.652 -0.112 19.719 1.00 86.94 213 ILE A O 1
ATOM 1718 N N . GLN A 1 214 ? -3.969 -1.651 18.118 1.00 87.88 214 GLN A N 1
ATOM 1719 C CA . GLN A 1 214 ? -2.549 -1.957 17.927 1.00 87.88 214 GLN A CA 1
ATOM 1720 C C . GLN A 1 214 ? -1.736 -0.734 17.493 1.00 87.88 214 GLN A C 1
ATOM 1722 O O . GLN A 1 214 ? -0.620 -0.552 17.976 1.00 87.88 214 GLN A O 1
ATOM 1727 N N . LEU A 1 215 ? -2.276 0.107 16.604 1.00 89.31 215 LEU A N 1
ATOM 1728 C CA . LEU A 1 215 ? -1.620 1.354 16.201 1.00 89.31 215 LEU A CA 1
ATOM 1729 C C . LEU A 1 215 ? -1.491 2.315 17.386 1.00 89.31 215 LEU A C 1
ATOM 1731 O O . LEU A 1 215 ? -0.409 2.843 17.625 1.00 89.31 215 LEU A O 1
ATOM 1735 N N . ILE A 1 216 ? -2.570 2.514 18.147 1.00 88.25 216 ILE A N 1
ATOM 1736 C CA . ILE A 1 216 ? -2.595 3.444 19.284 1.00 88.25 216 ILE A CA 1
ATOM 1737 C C . ILE A 1 216 ? -1.637 2.989 20.384 1.00 88.25 216 ILE A C 1
ATOM 1739 O O . ILE A 1 216 ? -0.787 3.770 20.807 1.00 88.25 216 ILE A O 1
ATOM 1743 N N . GLN A 1 217 ? -1.718 1.723 20.799 1.00 87.19 217 GLN A N 1
ATOM 1744 C CA . GLN A 1 217 ? -0.816 1.150 21.801 1.00 87.19 217 GLN A CA 1
ATOM 1745 C C . GLN A 1 217 ? 0.634 1.183 21.317 1.00 87.19 217 GLN A C 1
ATOM 1747 O O . GLN A 1 217 ? 1.513 1.626 22.045 1.00 87.19 217 GLN A O 1
ATOM 1752 N N . GLY A 1 218 ? 0.892 0.809 20.061 1.00 86.94 218 GLY A N 1
ATOM 1753 C CA . GLY A 1 218 ? 2.241 0.840 19.502 1.00 86.94 218 GLY A CA 1
ATOM 1754 C C . GLY A 1 218 ? 2.857 2.243 19.460 1.00 86.94 218 GLY A C 1
ATOM 1755 O O . GLY A 1 218 ? 4.058 2.383 19.692 1.00 86.94 218 GLY A O 1
ATOM 1756 N N . ILE A 1 219 ? 2.053 3.281 19.194 1.00 86.12 219 ILE A N 1
ATOM 1757 C CA . ILE A 1 219 ? 2.495 4.684 19.232 1.00 86.12 219 ILE A CA 1
ATOM 1758 C C . ILE A 1 219 ? 2.732 5.130 20.680 1.00 86.12 219 ILE A C 1
ATOM 1760 O O . ILE A 1 219 ? 3.769 5.727 20.964 1.00 86.12 219 ILE A O 1
ATOM 1764 N N . ARG A 1 220 ? 1.785 4.848 21.584 1.00 85.56 220 ARG A N 1
ATOM 1765 C CA . ARG A 1 220 ? 1.828 5.261 22.994 1.00 85.56 220 ARG A CA 1
ATOM 1766 C C . ARG A 1 220 ? 2.994 4.625 23.744 1.00 85.56 220 ARG A C 1
ATOM 1768 O O . ARG A 1 220 ? 3.717 5.320 24.447 1.00 85.56 220 ARG A O 1
ATOM 1775 N N . ASP A 1 221 ? 3.186 3.324 23.560 1.00 87.50 221 ASP A N 1
ATOM 1776 C CA . ASP A 1 221 ? 4.180 2.529 24.284 1.00 87.50 221 ASP A CA 1
ATOM 1777 C C . ASP A 1 221 ? 5.590 2.670 23.669 1.00 87.50 221 ASP A C 1
ATOM 1779 O O . ASP A 1 221 ? 6.546 2.059 24.136 1.00 87.50 221 ASP A O 1
ATOM 1783 N N . GLY A 1 222 ? 5.743 3.466 22.601 1.00 81.81 222 GLY A N 1
ATOM 1784 C CA . GLY A 1 222 ? 7.033 3.704 21.948 1.00 81.81 222 GLY A CA 1
ATOM 1785 C C . GLY A 1 222 ? 7.563 2.517 21.136 1.00 81.81 222 GLY A C 1
ATOM 1786 O O . GLY A 1 222 ? 8.727 2.513 20.754 1.00 81.81 222 GLY A O 1
ATOM 1787 N N . HIS A 1 223 ? 6.727 1.520 20.834 1.00 81.88 223 HIS A N 1
ATOM 1788 C CA . HIS A 1 223 ? 7.110 0.337 20.050 1.00 81.88 223 HIS A CA 1
ATOM 1789 C C . HIS A 1 223 ? 7.170 0.586 18.531 1.00 81.88 223 HIS A C 1
ATOM 1791 O O . HIS A 1 223 ? 7.644 -0.271 17.785 1.00 81.88 223 HIS A O 1
ATOM 1797 N N . LEU A 1 224 ? 6.665 1.729 18.060 1.00 77.31 224 LEU A N 1
ATOM 1798 C CA . LEU A 1 224 ? 6.644 2.139 16.652 1.00 77.31 224 LEU A CA 1
ATOM 1799 C C . LEU A 1 224 ? 7.563 3.346 16.441 1.00 77.31 224 LEU A C 1
ATOM 1801 O O . LEU A 1 224 ? 7.079 4.437 16.158 1.00 77.31 224 LEU A O 1
ATOM 1805 N N . ILE A 1 225 ? 8.875 3.180 16.641 1.00 74.19 225 ILE A N 1
ATOM 1806 C CA . ILE A 1 225 ? 9.843 4.288 16.532 1.00 74.19 225 ILE A CA 1
ATOM 1807 C C . ILE A 1 225 ? 10.065 4.657 15.061 1.00 74.19 225 ILE A C 1
ATOM 1809 O O . ILE A 1 225 ? 9.765 5.778 14.651 1.00 74.19 225 ILE A O 1
ATOM 1813 N N . GLU A 1 226 ? 10.538 3.703 14.257 1.00 73.25 226 GLU A N 1
ATOM 1814 C CA . GLU A 1 226 ? 10.826 3.898 12.827 1.00 73.25 226 GLU A CA 1
ATOM 1815 C C . GLU A 1 226 ? 9.528 4.060 12.017 1.00 73.25 226 GLU A C 1
ATOM 1817 O O . GLU A 1 226 ? 9.456 4.833 11.063 1.00 73.25 226 GLU A O 1
ATOM 1822 N N . GLU A 1 227 ? 8.453 3.390 12.438 1.00 81.44 227 GLU A N 1
ATOM 1823 C CA . GLU A 1 227 ? 7.160 3.412 11.757 1.00 81.44 227 GLU A CA 1
ATOM 1824 C C . GLU A 1 227 ? 6.173 4.433 12.339 1.00 81.44 227 GLU A C 1
ATOM 1826 O O . GLU A 1 227 ? 4.988 4.408 11.990 1.00 81.44 227 GLU A O 1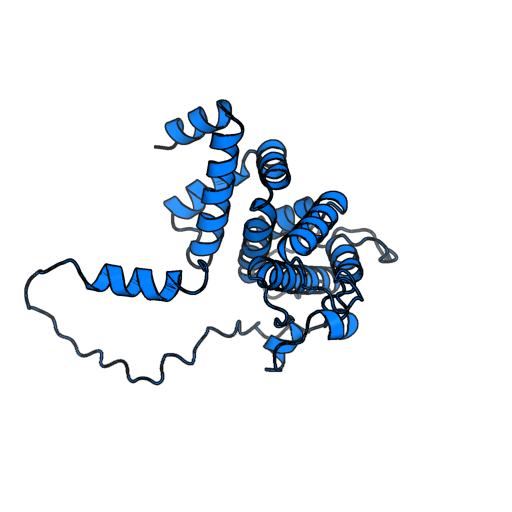
ATOM 1831 N N . LYS A 1 228 ? 6.620 5.348 13.210 1.00 82.81 228 LYS A N 1
ATOM 1832 C CA . LYS A 1 228 ? 5.743 6.311 13.899 1.00 82.81 228 LYS A CA 1
ATOM 1833 C C . LYS A 1 228 ? 4.898 7.130 12.926 1.00 82.81 228 LYS A C 1
ATOM 1835 O O . LYS A 1 228 ? 3.681 7.229 13.074 1.00 82.81 228 LYS A O 1
ATOM 1840 N N . ILE A 1 229 ? 5.550 7.713 11.920 1.00 84.12 229 ILE A N 1
ATOM 1841 C CA . ILE A 1 229 ? 4.925 8.604 10.933 1.00 84.12 229 ILE A CA 1
ATOM 1842 C C . ILE A 1 229 ? 3.883 7.869 10.075 1.00 84.12 229 ILE A C 1
ATOM 1844 O O . ILE A 1 229 ? 2.741 8.346 10.007 1.00 84.12 229 ILE A O 1
ATOM 1848 N N . PRO A 1 230 ? 4.202 6.730 9.427 1.00 85.12 230 PRO A N 1
ATOM 1849 C CA . PRO A 1 230 ? 3.197 6.012 8.653 1.00 85.12 230 PRO A CA 1
ATOM 1850 C C . PRO A 1 230 ? 2.085 5.442 9.553 1.00 85.12 230 PRO A C 1
ATOM 1852 O O . PRO A 1 230 ? 0.918 5.504 9.176 1.00 85.12 230 PRO A O 1
ATOM 1855 N N . SER A 1 231 ? 2.381 5.022 10.789 1.00 88.94 231 SER A N 1
ATOM 1856 C CA . SER A 1 231 ? 1.357 4.571 11.752 1.00 88.94 231 SER A CA 1
ATOM 1857 C C . SER A 1 231 ? 0.360 5.675 12.120 1.00 88.94 231 SER A C 1
ATOM 1859 O O . SER A 1 231 ? -0.851 5.457 12.071 1.00 88.94 231 SER A O 1
ATOM 1861 N N . LEU A 1 232 ? 0.849 6.884 12.419 1.00 89.31 232 LEU A N 1
ATOM 1862 C CA . LEU A 1 232 ? 0.004 8.060 12.656 1.00 89.31 232 LEU A CA 1
ATOM 1863 C C . LEU A 1 232 ? -0.822 8.423 11.416 1.00 89.31 232 LEU A C 1
ATOM 1865 O O . LEU A 1 232 ? -1.991 8.787 11.526 1.00 89.31 232 LEU A O 1
ATOM 1869 N N . SER A 1 233 ? -0.230 8.295 10.228 1.00 90.88 233 SER A N 1
ATOM 1870 C CA . SER A 1 233 ? -0.898 8.601 8.961 1.00 90.88 233 SER A CA 1
ATOM 1871 C C . SER A 1 233 ? -2.071 7.663 8.674 1.00 90.88 233 SER A C 1
ATOM 1873 O O . SER A 1 233 ? -3.107 8.126 8.185 1.00 90.88 233 SER A O 1
ATOM 1875 N N . VAL A 1 234 ? -1.932 6.372 8.992 1.00 93.56 234 VAL A N 1
ATOM 1876 C CA . VAL A 1 234 ? -3.041 5.409 8.955 1.00 93.56 234 VAL A CA 1
ATOM 1877 C C . VAL A 1 234 ? -4.076 5.761 10.021 1.00 93.56 234 VAL A C 1
ATOM 1879 O O . VAL A 1 234 ? -5.256 5.881 9.697 1.00 93.56 234 VAL A O 1
ATOM 1882 N N . LEU A 1 235 ? -3.647 5.989 11.267 1.00 92.75 235 LEU A N 1
ATOM 1883 C CA . LEU A 1 235 ? -4.539 6.291 12.390 1.00 92.75 235 LEU A CA 1
ATOM 1884 C C . LEU A 1 235 ? -5.457 7.486 12.093 1.00 92.75 235 LEU A C 1
ATOM 1886 O O . LEU A 1 235 ? -6.670 7.373 12.237 1.00 92.75 235 LEU A O 1
ATOM 1890 N N . ILE A 1 236 ? -4.905 8.600 11.607 1.00 91.62 236 ILE A N 1
ATOM 1891 C CA . ILE A 1 236 ? -5.681 9.804 11.264 1.00 91.62 236 ILE A CA 1
ATOM 1892 C C . ILE A 1 236 ? -6.748 9.499 10.205 1.00 91.62 236 ILE A C 1
ATOM 1894 O O . ILE A 1 236 ? -7.883 9.963 10.319 1.00 91.62 236 ILE A O 1
ATOM 1898 N N . ARG A 1 237 ? -6.412 8.704 9.181 1.00 93.25 237 ARG A N 1
ATOM 1899 C CA . ARG A 1 237 ? -7.358 8.329 8.118 1.00 93.25 237 ARG A CA 1
ATOM 1900 C C . ARG A 1 237 ? -8.468 7.424 8.639 1.00 93.25 237 ARG A C 1
ATOM 1902 O O . ARG A 1 237 ? -9.628 7.642 8.305 1.00 93.25 237 ARG A O 1
ATOM 1909 N N . LEU A 1 238 ? -8.140 6.465 9.501 1.00 93.81 238 LEU A N 1
ATOM 1910 C CA . LEU A 1 238 ? -9.144 5.614 10.139 1.00 93.81 238 LEU A CA 1
ATOM 1911 C C . LEU A 1 238 ? -10.061 6.424 11.067 1.00 93.81 238 LEU A C 1
ATOM 1913 O O . LEU A 1 238 ? -11.276 6.258 11.004 1.00 93.81 238 LEU A O 1
ATOM 1917 N N . CYS A 1 239 ? -9.517 7.359 11.853 1.00 91.50 239 CYS A N 1
ATOM 1918 C CA . CYS A 1 239 ? -10.313 8.276 12.674 1.00 91.50 239 CYS A CA 1
ATOM 1919 C C . CYS A 1 239 ? -11.254 9.134 11.824 1.00 91.50 239 CYS A C 1
ATOM 1921 O O . CYS A 1 239 ? -12.423 9.283 12.169 1.00 91.50 239 CYS A O 1
ATOM 1923 N N . LYS A 1 240 ? -10.784 9.651 10.682 1.00 92.12 240 LYS A N 1
ATOM 1924 C CA . LYS A 1 240 ? -11.642 10.372 9.734 1.00 92.12 240 LYS A CA 1
ATOM 1925 C C . LYS A 1 240 ? -12.824 9.505 9.286 1.00 92.12 240 LYS A C 1
ATOM 1927 O O . LYS A 1 240 ? -13.955 9.979 9.313 1.00 92.12 240 LYS A O 1
ATOM 1932 N N . VAL A 1 241 ? -12.587 8.240 8.934 1.00 93.06 241 VAL A N 1
ATOM 1933 C CA . VAL A 1 241 ? -13.660 7.311 8.539 1.00 93.06 241 VAL A CA 1
ATOM 1934 C C . VAL A 1 241 ? -14.633 7.041 9.689 1.00 93.06 241 VAL A C 1
ATOM 1936 O O . VAL A 1 241 ? -15.840 7.051 9.460 1.00 93.06 241 VAL A O 1
ATOM 1939 N N . ILE A 1 242 ? -14.139 6.849 10.917 1.00 91.50 242 ILE A N 1
ATOM 1940 C CA . ILE A 1 242 ? -14.980 6.681 12.118 1.00 91.50 242 ILE A CA 1
ATOM 1941 C C . ILE A 1 242 ? -15.926 7.871 12.282 1.00 91.50 242 ILE A C 1
ATOM 1943 O O . ILE A 1 242 ? -17.120 7.670 12.511 1.00 91.50 242 ILE A O 1
ATOM 1947 N N . VAL A 1 243 ? -15.404 9.090 12.110 1.00 89.81 243 VAL A N 1
ATOM 1948 C CA . VAL A 1 243 ? -16.183 10.326 12.219 1.00 89.81 243 VAL A CA 1
ATOM 1949 C C . VAL A 1 243 ? -17.198 10.454 11.090 1.00 89.81 243 VAL A C 1
ATOM 1951 O O . VAL A 1 243 ? -18.384 10.641 11.345 1.00 89.81 243 VAL A O 1
ATOM 1954 N N . GLU A 1 244 ? -16.769 10.301 9.839 1.00 90.62 244 GLU A N 1
ATOM 1955 C CA . GLU A 1 244 ? -17.642 10.475 8.671 1.00 90.62 244 GLU A CA 1
ATOM 1956 C C . GLU A 1 244 ? -18.742 9.411 8.575 1.00 90.62 244 GLU A C 1
ATOM 1958 O O . GLU A 1 244 ? -19.819 9.682 8.046 1.00 90.62 244 GLU A O 1
ATOM 1963 N N . LYS A 1 245 ? -18.485 8.196 9.070 1.00 88.25 245 LYS A N 1
ATOM 1964 C CA . LYS A 1 245 ? -19.452 7.088 9.068 1.00 88.25 245 LYS A CA 1
ATOM 1965 C C . LYS A 1 245 ? -20.197 6.932 10.395 1.00 88.25 245 LYS A C 1
ATOM 1967 O O . LYS A 1 245 ? -21.014 6.022 10.503 1.00 88.25 245 LYS A O 1
ATOM 1972 N N . ASN A 1 246 ? -19.948 7.808 11.372 1.00 87.56 246 ASN A N 1
ATOM 1973 C CA . ASN A 1 246 ? -20.566 7.784 12.699 1.00 87.56 246 ASN A CA 1
ATOM 1974 C C . ASN A 1 246 ? -20.470 6.405 13.390 1.00 87.56 246 ASN A C 1
ATOM 1976 O O . ASN A 1 246 ? -21.466 5.837 13.845 1.00 87.56 246 ASN A O 1
ATOM 1980 N N . LEU A 1 247 ? -19.265 5.829 13.438 1.00 87.38 247 LEU A N 1
ATOM 1981 C CA . LEU A 1 247 ? -19.040 4.491 13.997 1.00 87.38 247 LEU A CA 1
ATOM 1982 C C . LEU A 1 247 ? -18.911 4.544 15.528 1.00 87.38 247 LEU A C 1
ATOM 1984 O O . LEU A 1 247 ? -17.815 4.454 16.081 1.00 87.38 247 LEU A O 1
ATOM 1988 N N . LEU A 1 248 ? -20.051 4.697 16.210 1.00 83.25 248 LEU A N 1
ATOM 1989 C CA . LEU A 1 248 ? -20.172 4.916 17.662 1.00 83.25 248 LEU A CA 1
ATOM 1990 C C . LEU A 1 248 ? -19.387 3.922 18.536 1.00 83.25 248 LEU A C 1
ATOM 1992 O O . LEU A 1 248 ? -18.818 4.322 19.549 1.00 83.25 248 LEU A O 1
ATOM 1996 N N . SER A 1 249 ? -19.292 2.652 18.137 1.00 81.81 249 SER A N 1
ATOM 1997 C CA . SER A 1 249 ? -18.520 1.641 18.875 1.00 81.81 249 SER A CA 1
ATOM 1998 C C . SER A 1 249 ? -17.031 1.991 18.989 1.00 81.81 249 SER A C 1
ATOM 2000 O O . SER A 1 249 ? -16.424 1.765 20.033 1.00 81.81 249 SER A O 1
ATOM 2002 N N . TYR A 1 250 ? -16.439 2.598 17.957 1.00 81.06 250 TYR A N 1
ATOM 2003 C CA . TYR A 1 250 ? -15.031 2.999 17.988 1.00 81.06 250 TYR A CA 1
ATOM 2004 C C . TYR A 1 250 ? -14.804 4.268 18.805 1.00 81.06 250 TYR A C 1
ATOM 2006 O O . TYR A 1 250 ? -13.738 4.407 19.396 1.00 81.06 250 TYR A O 1
ATOM 2014 N N . TYR A 1 251 ? -15.787 5.168 18.890 1.00 76.56 251 TYR A N 1
ATOM 2015 C CA . TYR A 1 251 ? -15.699 6.326 19.782 1.00 76.56 251 TYR A CA 1
ATOM 2016 C C . TYR A 1 251 ? -15.574 5.899 21.239 1.00 76.56 251 TYR A C 1
ATOM 2018 O O . TYR A 1 251 ? -14.690 6.394 21.933 1.00 76.56 251 TYR A O 1
ATOM 2026 N N . GLN A 1 252 ? -16.409 4.950 21.672 1.00 75.31 252 GLN A N 1
ATOM 2027 C CA . GLN A 1 252 ? -16.343 4.432 23.035 1.00 75.31 252 GLN A CA 1
ATOM 2028 C C . GLN A 1 252 ? -14.966 3.825 23.318 1.00 75.31 252 GLN A C 1
ATOM 2030 O O . GLN A 1 252 ? -14.323 4.194 24.292 1.00 75.31 252 GLN A O 1
ATOM 2035 N N . HIS A 1 253 ? -14.450 3.002 22.401 1.00 74.88 253 HIS A N 1
ATOM 2036 C CA . HIS A 1 253 ? -13.108 2.441 22.537 1.00 74.88 253 HIS A CA 1
ATOM 2037 C C . HIS A 1 253 ? -12.000 3.501 22.597 1.00 74.88 253 HIS A C 1
ATOM 2039 O O . HIS A 1 253 ? -11.061 3.344 23.370 1.00 74.88 253 HIS A O 1
ATOM 2045 N N . LEU A 1 254 ? -12.077 4.566 21.792 1.00 76.00 254 LEU A N 1
ATOM 2046 C CA . LEU A 1 254 ? -11.092 5.654 21.816 1.00 76.00 254 LEU A CA 1
ATOM 2047 C C . LEU A 1 254 ? -11.126 6.441 23.133 1.00 76.00 254 LEU A C 1
ATOM 2049 O O . LEU A 1 254 ? -10.071 6.867 23.595 1.00 76.00 254 LEU A O 1
ATOM 2053 N N . ILE A 1 255 ? -12.311 6.618 23.726 1.00 76.81 255 ILE A N 1
ATOM 2054 C CA . ILE A 1 255 ? -12.490 7.260 25.035 1.00 76.81 255 ILE A CA 1
ATOM 2055 C C . ILE A 1 255 ? -11.935 6.366 26.150 1.00 76.81 255 ILE A C 1
ATOM 2057 O O . ILE A 1 255 ? -11.189 6.851 26.991 1.00 76.81 255 ILE A O 1
ATOM 2061 N N . ASP A 1 256 ? -12.222 5.062 26.117 1.00 74.25 256 ASP A N 1
ATOM 2062 C CA . ASP A 1 256 ? -11.783 4.098 27.140 1.00 74.25 256 ASP A CA 1
ATOM 2063 C C . ASP A 1 256 ? -10.252 3.891 27.181 1.00 74.25 256 ASP A C 1
ATOM 2065 O O . ASP A 1 256 ? -9.730 3.283 28.115 1.00 74.25 256 ASP A O 1
ATOM 2069 N N . MET A 1 257 ? -9.525 4.344 26.154 1.00 68.56 257 MET A N 1
ATOM 2070 C CA . MET A 1 257 ? -8.062 4.240 26.059 1.00 68.56 257 MET A CA 1
ATOM 2071 C C . MET A 1 257 ? -7.302 5.488 26.546 1.00 68.56 257 MET A C 1
ATOM 2073 O O . MET A 1 257 ? -6.066 5.466 26.502 1.00 68.56 257 MET A O 1
ATOM 2077 N N . GLN A 1 258 ? -8.008 6.554 26.949 1.00 60.00 258 GLN A N 1
ATOM 2078 C CA . GLN A 1 258 ? -7.427 7.745 27.591 1.00 60.00 258 GLN A CA 1
ATOM 2079 C C . GLN A 1 258 ? -6.987 7.443 29.025 1.00 60.00 258 GLN A C 1
ATOM 2081 O O . GLN A 1 258 ? -5.910 7.955 29.402 1.00 60.00 258 GLN A O 1
#

Sequence (258 aa):
MWCIAANRSVLTALDQNTTLPDHERSNCTATTNDIDKMDIIQFADGWYSYPDLNTFDSDLLLATLTLRNIKPSKAISPWNTKLANPTGLPLTEIATRQLEALFNLSQLLFGLARAEQTNYTFRDLQLSQPARRFREAGFNKFPNSNKSIDFFAVFQLLVNDILKSGAIDIVYMMYKDPRIRCVKQKSLDLLTNVTTINEVGYFILDRYTHFLIQLIQGIRDGHLIEEKIPSLSVLIRLCKVIVEKNLLSYYQHLIDMQ

pLDDT: mean 73.93, std 24.63, range [23.83, 97.62]

Radius of gyration: 20.31 Å; chains: 1; bounding box: 50×57×56 Å

Secondary structure (DSSP, 8-state):
--SSTHHHHHHHHHSSS--------------TTTTS--------TT----GGGSS--HHHHHHHHHTTT---SS---GGGS----SS-PPPPHHHHHHHHHHHHHHHHHHHHHTT-SEE--HHHHHTTPPPEETTTTT-TTS-SSSSPP-HHHHHHHHHHHHHHTTHHHHHHHHHT-TT-HHHHHHHHHHHHHHTTSHHHHHHHHHHTHHHHHHHHHHHHTT--STTHHHHHHHHHHHHHHHHHTT-HHHHHHHHHT-

Foldseek 3Di:
DPDPCCVVVVVVVVVPDDPDDDDDPDDDPPDPPPPPPPPLVPPPPAQDDDPVLQFLQLVVLLCLLLVPPVPPPPDDPQLPDCPDDPPPDHRDPSRSSNQQSLQSLLQLLVCLVVVHQWGGRPVCSVVVHDTDGNVVRNNPLFDPDPDDTPSVVSSVVSLVVCVVSCSLVSLVSQLPDPNDPVSVLSSLSNLLRSLVDLVVLVVCCVVVVCLLVVLVCCLVVVVCPVNNVSSVSNNVSNVVSCVVVVVVVVVVVVVVVD